Protein AF-A0A1Q2D2Z7-F1 (afdb_monomer)

Solvent-accessible surface area (backbone atoms only — not comparable to full-atom values): 10932 Å² total; per-residue (Å²): 136,80,68,69,58,42,69,56,43,48,63,46,40,18,60,82,41,17,69,61,47,42,64,64,50,28,33,73,69,46,40,52,53,69,67,32,72,69,43,49,51,51,30,52,53,51,31,54,75,69,34,31,42,64,82,54,43,29,39,42,99,85,72,44,77,36,93,66,45,42,69,47,67,36,67,44,59,42,45,22,36,35,28,77,77,47,75,44,68,56,97,89,40,75,50,34,39,29,35,37,37,38,28,26,34,39,43,31,50,26,38,103,86,46,51,89,56,41,47,59,44,73,50,52,38,34,34,36,30,32,65,36,79,89,76,72,42,72,22,32,51,45,59,43,64,64,82,52,78,91,61,62,73,72,91,70,66,66,76,34,54,56,72,45,71,68,48,49,57,72,64,70,40,88,75,59,43,64,49,96,76,43,56,82,72,71,59,84,91,44,92,50,49,117

Organism: NCBI:txid399497

Secondary structure (DSSP, 8-state):
---THHHHSGGGTSHHHHHHHHHHHB-HHHHHHTTSHHHHHHHHHHHHHTTB-TTS-BB-TTSSBPSS-EEEEEE-GGG-EEEEEEEEEETTEEEEEEEEEEEEEEEEEEBTTB-TTEEEEEEEEEEEEEEETTTTEEEEEEEE---SGGG------TT-S---HHHHHHHT-TTEE--TT---SPPTT-TT--

Mean predicted aligned error: 6.83 Å

Nearest PDB structures (foldseek):
  5had-assembly1_A  TM=5.020E-01  e=1.151E-04  Arabidopsis thaliana
  6iqt-assembly2_C  TM=4.913E-01  e=8.838E-02  Helicobacter pylori 26695
  7aed-assembly1_A  TM=4.615E-01  e=4.189E-01  Enterococcus faecalis
  7aed-assembly1_B  TM=4.667E-01  e=6.762E-01  Enterococcus faecalis
  1wql-assembly1_B  TM=4.645E-01  e=1.986E+00  Pseudomonas fluorescens

Radius of gyration: 17.85 Å; Cα contacts (8 Å, |Δi|>4): 347; chains: 1; bounding box: 43×40×47 Å

pLDDT: mean 81.25, std 13.34, range [29.28, 93.88]

Sequence (194 aa):
MHTAAAWYALPSLVEDTATELNSRLYTGDYLKDLQTEEFIKHRAAARKEARLSDAGVVLDAQGLPSAQERFYGGGIPEYGAYKVLDVESKDGALTQVEVLVFMPVYLGSGTDTDMSNVTLAFGGWSYVMVWDETAADWKATSWETPSDPSDELPNADLDFSNQGFDWIREHLGPGWAVPADATEDPIPGAVMTR

Structure (mmCIF, N/CA/C/O backbone):
data_AF-A0A1Q2D2Z7-F1
#
_entry.id   AF-A0A1Q2D2Z7-F1
#
loop_
_atom_site.group_PDB
_atom_site.id
_atom_site.type_symbol
_atom_site.label_atom_id
_atom_site.label_alt_id
_atom_site.label_comp_id
_atom_site.label_asym_id
_atom_site.label_entity_id
_atom_site.label_seq_id
_atom_site.pdbx_PDB_ins_code
_atom_site.Cartn_x
_atom_site.Cartn_y
_atom_site.Cartn_z
_atom_site.occupancy
_atom_site.B_iso_or_equiv
_atom_site.auth_seq_id
_atom_site.auth_comp_id
_atom_site.auth_asym_id
_atom_site.auth_atom_id
_atom_site.pdbx_PDB_model_num
ATOM 1 N N . MET A 1 1 ? 12.231 4.074 13.982 1.00 29.28 1 MET A N 1
ATOM 2 C CA . MET A 1 1 ? 12.090 4.768 12.684 1.00 29.28 1 MET A CA 1
ATOM 3 C C . MET A 1 1 ? 11.274 3.845 11.786 1.00 29.28 1 MET A C 1
ATOM 5 O O . MET A 1 1 ? 11.788 2.812 11.383 1.00 29.28 1 MET A O 1
ATOM 9 N N . HIS A 1 2 ? 9.982 4.140 11.607 1.00 31.14 2 HIS A N 1
ATOM 10 C CA . HIS A 1 2 ? 8.974 3.260 10.985 1.00 31.14 2 HIS A CA 1
ATOM 11 C C . HIS A 1 2 ? 8.788 3.606 9.492 1.00 31.14 2 HIS A C 1
ATOM 13 O O . HIS A 1 2 ? 7.746 4.109 9.070 1.00 31.14 2 HIS A O 1
ATOM 19 N N . THR A 1 3 ? 9.846 3.445 8.690 1.00 32.62 3 THR A N 1
ATOM 20 C CA . THR A 1 3 ? 9.970 4.066 7.351 1.00 32.62 3 THR A CA 1
ATOM 21 C C . THR A 1 3 ? 9.722 3.137 6.161 1.00 32.62 3 THR A C 1
ATOM 23 O O . THR A 1 3 ? 9.690 3.604 5.027 1.00 32.62 3 THR A O 1
ATOM 26 N N . ALA A 1 4 ? 9.477 1.847 6.392 1.00 32.41 4 ALA A N 1
ATOM 27 C CA . ALA A 1 4 ? 9.288 0.867 5.324 1.00 32.41 4 ALA A CA 1
ATOM 28 C C . ALA A 1 4 ? 7.919 0.898 4.582 1.00 32.41 4 ALA A C 1
ATOM 30 O O . ALA A 1 4 ? 7.821 0.263 3.543 1.00 32.41 4 ALA A O 1
ATOM 31 N N . ALA A 1 5 ? 6.880 1.648 4.991 1.00 32.72 5 ALA A N 1
ATOM 32 C CA . ALA A 1 5 ? 5.578 1.628 4.287 1.00 32.72 5 ALA A CA 1
ATOM 33 C C . ALA A 1 5 ? 5.623 2.414 3.005 1.00 32.72 5 ALA A C 1
ATOM 35 O O . ALA A 1 5 ? 4.973 2.031 2.038 1.00 32.72 5 ALA A O 1
ATOM 36 N N . ALA A 1 6 ? 6.369 3.520 2.988 1.00 37.84 6 ALA A N 1
ATOM 37 C CA . ALA A 1 6 ? 6.452 4.298 1.770 1.00 37.84 6 ALA A CA 1
ATOM 38 C C . ALA A 1 6 ? 7.115 3.493 0.656 1.00 37.84 6 ALA A C 1
ATOM 40 O O . ALA A 1 6 ? 6.749 3.664 -0.500 1.00 37.84 6 ALA A O 1
ATOM 41 N N . TRP A 1 7 ? 8.007 2.558 1.012 1.00 41.25 7 TRP A N 1
ATOM 42 C CA . TRP A 1 7 ? 8.577 1.604 0.068 1.00 41.25 7 TRP A CA 1
ATOM 43 C C . TRP A 1 7 ? 7.501 0.792 -0.666 1.00 41.25 7 TRP A C 1
ATOM 45 O O . TRP A 1 7 ? 7.584 0.632 -1.880 1.00 41.25 7 TRP A O 1
ATOM 55 N N . TYR A 1 8 ? 6.475 0.320 0.050 1.00 51.25 8 TYR A N 1
ATOM 56 C CA . TYR A 1 8 ? 5.403 -0.509 -0.514 1.00 51.25 8 TYR A CA 1
ATOM 57 C C . TYR A 1 8 ? 4.248 0.304 -1.112 1.00 51.25 8 TYR A C 1
ATOM 59 O O . TYR A 1 8 ? 3.580 -0.158 -2.035 1.00 51.25 8 TYR A O 1
ATOM 67 N N . ALA A 1 9 ? 4.044 1.543 -0.663 1.00 59.91 9 ALA A N 1
ATOM 68 C CA . ALA A 1 9 ? 3.143 2.502 -1.290 1.00 59.91 9 ALA A CA 1
ATOM 69 C C . ALA A 1 9 ? 3.920 3.364 -2.293 1.00 59.91 9 ALA A C 1
ATOM 71 O O . ALA A 1 9 ? 4.114 4.552 -2.059 1.00 59.91 9 ALA A O 1
ATOM 72 N N . LEU A 1 10 ? 4.393 2.794 -3.402 1.00 61.50 10 LEU A N 1
ATOM 73 C CA . LEU A 1 10 ? 5.343 3.466 -4.303 1.00 61.50 10 LEU A CA 1
ATOM 74 C C . LEU A 1 10 ? 5.015 4.886 -4.777 1.00 61.50 10 LEU A C 1
ATOM 76 O O . LEU A 1 10 ? 5.941 5.685 -4.922 1.00 61.50 10 LEU A O 1
ATOM 80 N N . PRO A 1 11 ? 3.745 5.264 -4.981 1.00 62.72 11 PRO A N 1
ATOM 81 C CA . PRO A 1 11 ? 3.408 6.655 -5.268 1.00 62.72 11 PRO A CA 1
ATOM 82 C C . PRO A 1 11 ? 3.767 7.628 -4.119 1.00 62.72 11 PRO A C 1
ATOM 84 O O . PRO A 1 11 ? 3.868 8.830 -4.331 1.00 62.72 11 PRO A O 1
ATOM 87 N N . SER A 1 12 ? 4.036 7.141 -2.908 1.00 69.06 12 SER A N 1
ATOM 88 C CA . SER A 1 12 ? 4.633 7.920 -1.813 1.00 69.06 12 SER A CA 1
ATOM 89 C C . SER A 1 12 ? 6.166 8.022 -1.899 1.00 69.06 12 SER A C 1
ATOM 91 O O . SER A 1 12 ? 6.754 8.919 -1.291 1.00 69.06 12 SER A O 1
ATOM 93 N N . LEU A 1 13 ? 6.837 7.167 -2.687 1.00 72.50 13 LEU A N 1
ATOM 94 C CA . LEU A 1 13 ? 8.265 7.304 -3.005 1.00 72.50 13 LEU A CA 1
ATOM 95 C C . LEU A 1 13 ? 8.525 8.392 -4.038 1.00 72.50 13 LEU A C 1
ATOM 97 O O . LEU A 1 13 ? 9.565 9.032 -3.965 1.00 72.50 13 LEU A O 1
ATOM 101 N N . VAL A 1 14 ? 7.621 8.597 -4.991 1.00 77.88 14 VAL A N 1
ATOM 102 C CA . VAL A 1 14 ? 7.752 9.579 -6.081 1.00 77.88 14 VAL A CA 1
ATOM 103 C C . VAL A 1 14 ? 7.525 10.988 -5.536 1.00 77.88 14 VAL A C 1
ATOM 105 O O . VAL A 1 14 ? 6.509 11.232 -4.898 1.00 77.88 14 VAL A O 1
ATOM 108 N N . GLU A 1 15 ? 8.461 11.921 -5.742 1.00 77.44 15 GLU A N 1
ATOM 109 C CA . GLU A 1 15 ? 8.374 13.254 -5.111 1.00 77.44 15 GLU A CA 1
ATOM 110 C C . GLU A 1 15 ? 7.134 14.024 -5.555 1.00 77.44 15 GLU A C 1
ATOM 112 O O . GLU A 1 15 ? 6.448 14.622 -4.721 1.00 77.44 15 GLU A O 1
ATOM 117 N N . ASP A 1 16 ? 6.818 13.928 -6.846 1.00 75.38 16 ASP A N 1
ATOM 118 C CA . ASP A 1 16 ? 5.695 14.631 -7.462 1.00 75.38 16 ASP A CA 1
ATOM 119 C C . ASP A 1 16 ? 4.345 14.230 -6.851 1.00 75.38 16 ASP A C 1
ATOM 121 O O . ASP A 1 16 ? 3.429 15.046 -6.783 1.00 75.38 16 ASP A O 1
ATOM 125 N N . THR A 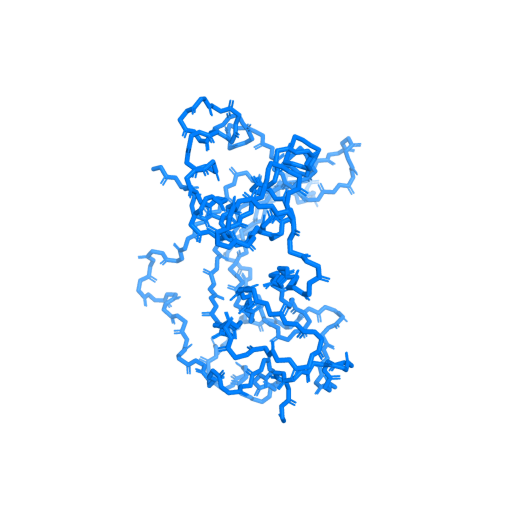1 17 ? 4.220 12.992 -6.364 1.00 78.62 17 THR A N 1
ATOM 126 C CA . THR A 1 17 ? 2.971 12.463 -5.797 1.00 78.62 17 THR A CA 1
ATOM 127 C C . THR A 1 17 ? 3.012 12.316 -4.282 1.00 78.62 17 THR A C 1
ATOM 129 O O . THR A 1 17 ? 1.960 12.319 -3.647 1.00 78.62 17 THR A O 1
ATOM 132 N N . ALA A 1 18 ? 4.190 12.237 -3.664 1.00 82.44 18 ALA A N 1
ATOM 133 C CA . ALA A 1 18 ? 4.325 11.971 -2.236 1.00 82.44 18 ALA A CA 1
ATOM 134 C C . ALA A 1 18 ? 3.730 13.066 -1.360 1.00 82.44 18 ALA A C 1
ATOM 136 O O . ALA A 1 18 ? 3.089 12.767 -0.356 1.00 82.44 18 ALA A O 1
ATOM 137 N N . THR A 1 19 ? 3.922 14.332 -1.737 1.00 79.62 19 THR A N 1
ATOM 138 C CA . THR A 1 19 ? 3.398 15.463 -0.956 1.00 79.62 19 THR A CA 1
ATOM 139 C C . THR A 1 19 ? 1.877 15.395 -0.863 1.00 79.62 19 THR A C 1
ATOM 141 O O . THR A 1 19 ? 1.305 15.535 0.218 1.00 79.62 19 THR A O 1
ATOM 144 N N . GLU A 1 20 ? 1.223 15.127 -1.992 1.00 82.81 20 GLU A N 1
ATOM 145 C CA . GLU A 1 20 ? -0.226 14.992 -2.059 1.00 82.81 20 GLU A CA 1
ATOM 146 C C . GLU A 1 20 ? -0.693 13.705 -1.374 1.00 82.81 20 GLU A C 1
ATOM 148 O O . GLU A 1 20 ? -1.536 13.749 -0.477 1.00 82.81 20 GLU A O 1
ATOM 153 N N . LEU A 1 21 ? -0.124 12.562 -1.749 1.00 83.94 21 LEU A N 1
ATOM 154 C CA . LEU A 1 21 ? -0.579 11.262 -1.281 1.00 83.94 21 LEU A CA 1
ATOM 155 C C . LEU A 1 21 ? -0.374 11.074 0.222 1.00 83.94 21 LEU A C 1
ATOM 157 O O . LEU A 1 21 ? -1.282 10.596 0.896 1.00 83.94 21 LEU A O 1
ATOM 161 N N . ASN A 1 22 ? 0.767 11.497 0.773 1.00 86.25 22 ASN A N 1
ATOM 162 C CA . ASN A 1 22 ? 1.022 11.338 2.203 1.00 86.25 22 ASN A CA 1
ATOM 163 C C . ASN A 1 22 ? -0.018 12.088 3.038 1.00 86.25 22 ASN A C 1
ATOM 165 O O . ASN A 1 22 ? -0.483 11.562 4.039 1.00 86.25 22 ASN A O 1
ATOM 169 N N . SER A 1 23 ? -0.439 13.279 2.601 1.00 85.69 23 SER A N 1
ATOM 170 C CA . SER A 1 23 ? -1.466 14.069 3.299 1.00 85.69 23 SER A CA 1
ATOM 171 C C . SER A 1 23 ? -2.875 13.460 3.238 1.00 85.69 23 SER A C 1
ATOM 173 O O . SER A 1 23 ? -3.723 13.752 4.088 1.00 85.69 23 SER A O 1
ATOM 175 N N . ARG A 1 24 ? -3.125 12.622 2.223 1.00 86.00 24 ARG A N 1
ATOM 176 C CA . ARG A 1 24 ? -4.371 11.869 2.062 1.00 86.00 24 ARG A CA 1
ATOM 177 C C . ARG A 1 24 ? -4.375 10.624 2.944 1.00 86.00 24 ARG A C 1
ATOM 179 O O . ARG A 1 24 ? -5.380 10.364 3.585 1.00 86.00 24 ARG A O 1
ATOM 186 N N . LEU A 1 25 ? -3.253 9.905 3.000 1.00 84.94 25 LEU A N 1
ATOM 187 C CA . LEU A 1 25 ? -3.145 8.621 3.699 1.00 84.94 25 LEU A CA 1
ATOM 188 C C . LEU A 1 25 ? -2.831 8.755 5.195 1.00 84.94 25 LEU A C 1
ATOM 190 O O . LEU A 1 25 ? -3.263 7.921 5.989 1.00 84.94 25 LEU A O 1
ATOM 194 N N . TYR A 1 26 ? -2.072 9.780 5.585 1.00 88.19 26 TYR A N 1
ATOM 195 C CA . TYR A 1 26 ? -1.493 9.893 6.921 1.00 88.19 26 TYR A CA 1
ATOM 196 C C . TYR A 1 26 ? -1.850 11.208 7.610 1.00 88.19 26 TYR A C 1
ATOM 198 O O . TYR A 1 26 ? -2.134 12.224 6.972 1.00 88.19 26 TYR A O 1
ATOM 206 N N . THR A 1 27 ? -1.796 11.202 8.940 1.00 90.00 27 THR A N 1
ATOM 207 C CA . THR A 1 27 ? -2.016 12.390 9.773 1.00 90.00 27 THR A CA 1
ATOM 208 C C . THR A 1 27 ? -1.106 12.396 11.006 1.00 90.00 27 THR A C 1
ATOM 210 O O . THR A 1 27 ? -0.294 11.492 11.210 1.00 90.00 27 THR A O 1
ATOM 213 N N . GLY A 1 28 ? -1.211 13.442 11.824 1.00 87.94 28 GLY A N 1
ATOM 214 C CA . GLY A 1 28 ? -0.498 13.550 13.095 1.00 87.94 28 GLY A CA 1
ATOM 215 C C . GLY A 1 28 ? 1.022 13.645 12.944 1.00 87.94 28 GLY A C 1
ATOM 216 O O . GLY A 1 28 ? 1.535 14.234 11.991 1.00 87.94 28 GLY A O 1
ATOM 217 N N . ASP A 1 29 ? 1.745 13.100 13.922 1.00 86.69 29 ASP A N 1
ATOM 218 C CA . ASP A 1 29 ? 3.211 13.122 13.934 1.00 86.69 29 ASP A CA 1
ATOM 219 C C . ASP A 1 29 ? 3.813 12.239 12.839 1.00 86.69 29 ASP A C 1
ATOM 221 O O . ASP A 1 29 ? 4.827 12.607 12.254 1.00 86.69 29 ASP A O 1
ATOM 225 N N . TYR A 1 30 ? 3.126 11.162 12.453 1.00 85.06 30 TYR A N 1
ATOM 226 C CA . TYR A 1 30 ? 3.583 10.302 11.368 1.00 85.06 30 TYR A CA 1
ATOM 227 C C . TYR A 1 30 ? 3.668 11.047 10.034 1.00 85.06 30 TYR A C 1
ATOM 229 O O . TYR A 1 30 ? 4.689 10.981 9.355 1.00 85.06 30 TYR A O 1
ATOM 237 N N . LEU A 1 31 ? 2.663 11.861 9.686 1.00 87.56 31 LEU A N 1
ATOM 238 C CA . LEU A 1 31 ? 2.740 12.711 8.492 1.00 87.56 31 LEU A CA 1
ATOM 239 C C . LEU A 1 31 ? 3.934 13.684 8.538 1.00 87.56 31 LEU A C 1
ATOM 241 O O . LEU A 1 31 ? 4.551 13.940 7.504 1.00 87.56 31 LEU A O 1
ATOM 245 N N . LYS A 1 32 ? 4.279 14.214 9.719 1.00 88.25 32 LYS A N 1
ATOM 246 C CA . LYS A 1 32 ? 5.437 15.112 9.878 1.00 88.25 32 LYS A CA 1
ATOM 247 C C . LYS A 1 32 ? 6.746 14.360 9.660 1.00 88.25 32 LYS A C 1
ATOM 249 O O . LYS A 1 32 ? 7.631 14.879 8.981 1.00 88.25 32 LYS A O 1
ATOM 254 N N . ASP A 1 33 ? 6.853 13.137 10.171 1.00 86.19 33 ASP A N 1
ATOM 255 C CA . ASP A 1 33 ? 8.031 12.285 9.987 1.00 86.19 33 ASP A CA 1
ATOM 256 C C . ASP A 1 33 ? 8.291 12.000 8.500 1.00 86.19 33 ASP A C 1
ATOM 258 O O . ASP A 1 33 ? 9.439 12.064 8.044 1.00 86.19 33 ASP A O 1
ATOM 262 N N . LEU A 1 34 ? 7.226 11.804 7.712 1.00 83.38 34 LEU A N 1
ATOM 263 C CA . LEU A 1 34 ? 7.298 11.612 6.256 1.00 83.38 34 LEU A CA 1
ATOM 264 C C . LEU A 1 34 ? 7.783 12.854 5.483 1.00 83.38 34 LEU A C 1
ATOM 266 O O . LEU A 1 34 ? 8.076 12.767 4.289 1.00 83.38 34 LEU A O 1
ATOM 270 N N . GLN A 1 35 ? 7.860 14.017 6.127 1.00 84.94 35 GLN A N 1
ATOM 271 C CA . GLN A 1 35 ? 8.302 15.279 5.523 1.00 84.94 35 GLN A CA 1
ATOM 272 C C . GLN A 1 35 ? 9.718 15.677 5.963 1.00 84.94 35 GLN A C 1
ATOM 274 O O . GLN A 1 35 ? 10.238 16.708 5.535 1.00 84.94 35 GLN A O 1
ATOM 279 N N . THR A 1 36 ? 10.362 14.868 6.807 1.00 88.06 36 THR A N 1
ATOM 280 C CA . THR A 1 36 ? 11.726 15.126 7.279 1.00 88.06 36 THR A CA 1
ATOM 281 C C . THR A 1 36 ? 12.760 14.948 6.164 1.00 88.06 36 THR A C 1
ATOM 283 O O . THR A 1 36 ? 12.609 14.116 5.268 1.00 88.06 36 THR A O 1
ATOM 286 N N . GLU A 1 37 ? 13.872 15.690 6.241 1.00 89.00 37 GLU A N 1
ATOM 287 C CA . GLU A 1 37 ? 14.987 15.533 5.293 1.00 89.00 37 GLU A CA 1
ATOM 288 C C . GLU A 1 37 ? 15.546 14.107 5.266 1.00 89.00 37 GLU A C 1
ATOM 290 O O . GLU A 1 37 ? 15.983 13.624 4.221 1.00 89.00 37 GLU A O 1
ATOM 295 N N . GLU A 1 38 ? 15.566 13.438 6.419 1.00 86.81 38 GLU A N 1
ATOM 296 C CA . GLU A 1 38 ? 16.019 12.055 6.532 1.00 86.81 38 GLU A CA 1
ATOM 297 C C . GLU A 1 38 ? 15.129 11.121 5.715 1.00 86.81 38 GLU A C 1
ATOM 299 O O . GLU A 1 38 ? 15.629 10.325 4.915 1.00 86.81 38 GLU A O 1
ATOM 304 N N . PHE A 1 39 ? 13.813 11.274 5.839 1.00 82.62 39 PHE A N 1
ATOM 305 C CA . PHE A 1 39 ? 12.883 10.464 5.077 1.00 82.62 39 PHE A CA 1
ATOM 306 C C . PHE A 1 39 ? 12.918 10.771 3.578 1.00 82.62 39 PHE A C 1
ATOM 308 O O . PHE A 1 39 ? 12.883 9.855 2.759 1.00 82.62 39 PHE A O 1
ATOM 315 N N . ILE A 1 40 ? 13.070 12.040 3.195 1.00 85.06 40 ILE A N 1
ATOM 316 C CA . ILE A 1 40 ? 13.261 12.432 1.790 1.00 85.06 40 ILE A CA 1
ATOM 317 C C . ILE A 1 40 ? 14.511 11.750 1.206 1.00 85.06 40 ILE A C 1
ATOM 319 O O . ILE A 1 40 ? 14.457 11.194 0.108 1.00 85.06 40 ILE A O 1
ATOM 323 N N . LYS A 1 41 ? 15.626 11.705 1.952 1.00 87.56 41 LYS A N 1
ATOM 324 C CA . LYS A 1 41 ? 16.846 10.988 1.531 1.00 87.56 41 LYS A CA 1
ATOM 325 C C . LYS A 1 41 ? 16.615 9.484 1.404 1.00 87.56 41 LYS A C 1
ATOM 327 O O . LYS A 1 41 ? 17.095 8.883 0.443 1.00 87.56 41 LYS A O 1
ATOM 332 N N . HIS A 1 42 ? 15.879 8.885 2.339 1.00 84.31 42 HIS A N 1
ATOM 333 C CA . HIS A 1 42 ? 15.511 7.472 2.271 1.00 84.31 42 HIS A CA 1
ATOM 334 C C . HIS A 1 42 ? 14.692 7.166 1.007 1.00 84.31 42 HIS A C 1
ATOM 336 O O . HIS A 1 42 ? 15.052 6.264 0.251 1.00 84.31 42 HIS A O 1
ATOM 342 N N . ARG A 1 43 ? 13.661 7.969 0.709 1.00 84.50 43 ARG A N 1
ATOM 343 C CA . ARG A 1 43 ? 12.849 7.817 -0.509 1.00 84.50 43 ARG A CA 1
ATOM 344 C C . ARG A 1 43 ? 13.668 8.003 -1.787 1.00 84.50 43 ARG A C 1
ATOM 346 O O . ARG A 1 43 ? 13.502 7.231 -2.726 1.00 84.50 43 ARG A O 1
ATOM 353 N N . ALA A 1 44 ? 14.593 8.961 -1.823 1.00 85.19 44 ALA A N 1
ATOM 354 C CA . ALA A 1 44 ? 15.484 9.147 -2.969 1.00 85.19 44 ALA A CA 1
ATOM 355 C C . ALA A 1 44 ? 16.410 7.937 -3.202 1.00 85.19 44 ALA A C 1
ATOM 357 O O . ALA A 1 44 ? 16.618 7.526 -4.346 1.00 85.19 44 ALA A O 1
ATOM 358 N N . ALA A 1 45 ? 16.941 7.337 -2.132 1.00 86.44 45 ALA A N 1
ATOM 359 C CA . ALA A 1 45 ? 17.729 6.109 -2.228 1.00 86.44 45 ALA A CA 1
ATOM 360 C C . ALA A 1 45 ? 16.884 4.936 -2.752 1.00 86.44 45 ALA A C 1
ATOM 362 O O . ALA A 1 45 ? 17.325 4.227 -3.655 1.00 86.44 45 ALA A O 1
ATOM 363 N N . ALA A 1 46 ? 15.651 4.806 -2.258 1.00 82.81 46 ALA A N 1
ATOM 364 C CA . ALA A 1 46 ? 14.694 3.800 -2.700 1.00 82.81 46 ALA A CA 1
ATOM 365 C C . ALA A 1 46 ? 14.333 3.917 -4.184 1.00 82.81 46 ALA A C 1
ATOM 367 O O . ALA A 1 46 ? 14.426 2.944 -4.932 1.00 82.81 46 ALA A O 1
ATOM 368 N N . ARG A 1 47 ? 14.001 5.131 -4.646 1.00 86.50 47 ARG A N 1
ATOM 369 C CA . ARG A 1 47 ? 13.760 5.401 -6.071 1.00 86.50 47 ARG A CA 1
ATOM 370 C C . ARG A 1 47 ? 14.961 5.009 -6.919 1.00 86.50 47 ARG A C 1
ATOM 372 O O . ARG A 1 47 ? 14.794 4.372 -7.952 1.00 86.50 47 ARG A O 1
ATOM 379 N N . LYS A 1 48 ? 16.172 5.350 -6.475 1.00 87.00 48 LYS A N 1
ATOM 380 C CA . LYS A 1 48 ? 17.399 5.011 -7.199 1.00 87.00 48 LYS A CA 1
ATOM 381 C C . LYS A 1 48 ? 17.602 3.499 -7.316 1.00 87.00 48 LYS A C 1
ATOM 383 O O . LYS A 1 48 ? 17.975 3.034 -8.389 1.00 87.00 48 LYS A O 1
ATOM 388 N N . GLU A 1 49 ? 17.357 2.746 -6.247 1.00 83.88 49 GLU A N 1
ATOM 389 C CA . GLU A 1 49 ? 17.414 1.278 -6.262 1.00 83.88 49 GLU A CA 1
ATOM 390 C C . GLU A 1 49 ? 16.376 0.681 -7.224 1.00 83.88 49 GLU A C 1
ATOM 392 O O . GLU A 1 49 ? 16.702 -0.198 -8.019 1.00 83.88 49 GLU A O 1
ATOM 397 N N . ALA A 1 50 ? 15.171 1.251 -7.254 1.00 80.69 50 ALA A N 1
ATOM 398 C CA . ALA A 1 50 ? 14.109 0.894 -8.193 1.00 80.69 50 ALA A CA 1
ATOM 399 C C . ALA A 1 50 ? 14.313 1.436 -9.627 1.00 80.69 50 ALA A C 1
ATOM 401 O O . ALA A 1 50 ? 13.446 1.246 -10.480 1.00 80.69 50 ALA A O 1
ATOM 402 N N . ARG A 1 51 ? 15.439 2.111 -9.911 1.00 88.75 51 ARG A N 1
ATOM 403 C CA . ARG A 1 51 ? 15.732 2.801 -11.184 1.00 88.75 51 ARG A CA 1
ATOM 404 C C . ARG A 1 51 ? 14.657 3.813 -11.590 1.00 88.75 51 ARG A C 1
ATOM 406 O O . ARG A 1 51 ? 14.346 3.937 -12.766 1.00 88.75 51 ARG A O 1
ATOM 413 N N . LEU A 1 52 ? 14.085 4.546 -10.646 1.00 87.69 52 LEU A N 1
ATOM 414 C CA . LEU A 1 52 ? 13.051 5.544 -10.907 1.00 87.69 52 LEU A CA 1
ATOM 415 C C . LEU A 1 52 ? 13.624 6.962 -10.929 1.00 87.69 52 LEU A C 1
ATOM 417 O O . LEU A 1 52 ? 14.477 7.320 -10.115 1.00 87.69 52 LEU A O 1
ATOM 421 N N . SER A 1 53 ? 13.108 7.787 -11.838 1.00 87.12 53 SER A N 1
ATOM 422 C CA . SER A 1 53 ? 13.248 9.243 -11.769 1.00 87.12 53 SER A CA 1
ATOM 423 C C . SER A 1 53 ? 12.425 9.827 -10.613 1.00 87.12 53 SER A C 1
ATOM 425 O O . SER A 1 53 ? 11.591 9.144 -10.015 1.00 87.12 53 SER A O 1
ATOM 427 N N . ASP A 1 54 ? 12.598 11.120 -10.326 1.00 83.62 54 ASP A N 1
ATOM 428 C CA . ASP A 1 54 ? 11.780 11.819 -9.322 1.00 83.62 54 ASP A CA 1
ATOM 429 C C . ASP A 1 54 ? 10.287 11.873 -9.680 1.00 83.62 54 ASP A C 1
ATOM 431 O O . ASP A 1 54 ? 9.459 11.953 -8.776 1.00 83.62 54 ASP A O 1
ATOM 435 N N . ALA A 1 55 ? 9.964 11.728 -10.971 1.00 82.12 55 ALA A N 1
ATOM 436 C CA . ALA A 1 55 ? 8.605 11.612 -11.500 1.00 82.12 55 ALA A CA 1
ATOM 437 C C . ALA A 1 55 ? 8.093 10.155 -11.555 1.00 82.12 55 ALA A C 1
ATOM 439 O O . ALA A 1 55 ? 7.018 9.896 -12.091 1.00 82.12 55 ALA A O 1
ATOM 440 N N . GLY A 1 56 ? 8.863 9.179 -11.054 1.00 82.00 56 GLY A N 1
ATOM 441 C CA . GLY A 1 56 ? 8.460 7.769 -11.023 1.00 82.00 56 GLY A CA 1
ATOM 442 C C . GLY A 1 56 ? 8.600 7.028 -12.354 1.00 82.00 56 GLY A C 1
ATOM 443 O O . GLY A 1 56 ? 7.983 5.983 -12.544 1.00 82.00 56 GLY A O 1
ATOM 444 N N . VAL A 1 57 ? 9.404 7.546 -13.287 1.00 88.38 57 VAL A N 1
ATOM 445 C CA . VAL A 1 57 ? 9.648 6.897 -14.585 1.00 88.38 57 VAL A CA 1
ATOM 446 C C . VAL A 1 57 ? 10.846 5.961 -14.478 1.00 88.38 57 VAL A C 1
ATOM 448 O O . VAL A 1 57 ? 11.900 6.383 -14.006 1.00 88.38 57 VAL A O 1
ATOM 451 N N . VAL A 1 58 ? 10.707 4.719 -14.952 1.00 89.75 58 VAL A N 1
ATOM 452 C CA . VAL A 1 58 ? 11.824 3.760 -15.012 1.00 89.75 58 VAL A CA 1
ATOM 453 C C . VAL A 1 58 ? 12.924 4.294 -15.921 1.00 89.75 58 VAL A C 1
ATOM 455 O O . VAL A 1 58 ? 12.654 4.768 -17.023 1.00 89.75 58 VAL A O 1
ATOM 458 N N . LEU A 1 59 ? 14.163 4.196 -15.459 1.00 91.44 59 LEU A N 1
ATOM 459 C CA . LEU A 1 59 ? 15.366 4.626 -16.145 1.00 91.44 59 LEU A CA 1
ATOM 460 C C . LEU A 1 59 ? 16.130 3.419 -16.698 1.00 91.44 59 LEU A C 1
ATOM 462 O O . LEU A 1 59 ? 16.258 2.370 -16.052 1.00 91.44 59 LEU A O 1
ATOM 466 N N . ASP A 1 60 ? 16.654 3.582 -17.907 1.00 91.62 60 ASP A N 1
ATOM 467 C CA . ASP A 1 60 ? 17.553 2.625 -18.540 1.00 91.62 60 ASP A CA 1
ATOM 468 C C . ASP A 1 60 ? 18.975 2.691 -17.947 1.00 91.62 60 ASP A C 1
ATOM 470 O O . ASP A 1 60 ? 19.283 3.471 -17.040 1.00 91.62 60 ASP A O 1
ATOM 474 N N . ALA A 1 61 ? 19.879 1.858 -18.468 1.00 89.81 61 ALA A N 1
ATOM 475 C CA . ALA A 1 61 ? 21.269 1.801 -18.014 1.00 89.81 61 ALA A CA 1
ATOM 476 C C . ALA A 1 61 ? 22.064 3.098 -18.278 1.00 89.81 61 ALA A C 1
ATOM 478 O O . ALA A 1 61 ? 23.150 3.275 -17.723 1.00 89.81 61 ALA A O 1
ATOM 479 N N . GLN A 1 62 ? 21.555 3.992 -19.126 1.00 91.75 62 GLN A N 1
ATOM 480 C CA . GLN A 1 62 ? 22.138 5.297 -19.432 1.00 91.75 62 GLN A CA 1
ATOM 481 C C . GLN A 1 62 ? 21.521 6.415 -18.576 1.00 91.75 62 GLN A C 1
ATOM 483 O O . GLN A 1 62 ? 21.965 7.561 -18.665 1.00 91.75 62 GLN A O 1
ATOM 488 N N . GLY A 1 63 ? 20.538 6.098 -17.727 1.00 90.50 63 GLY A N 1
ATOM 489 C CA . GLY A 1 63 ? 19.826 7.064 -16.896 1.00 90.50 63 GLY A CA 1
ATOM 490 C C . GLY A 1 63 ? 18.766 7.862 -17.655 1.00 90.50 63 GLY A C 1
ATOM 491 O O . GLY A 1 63 ? 18.346 8.914 -17.173 1.00 90.50 63 GLY A O 1
ATOM 492 N N . LEU A 1 64 ? 18.345 7.401 -18.835 1.00 93.88 64 LEU A N 1
ATOM 493 C CA . LEU A 1 64 ? 17.270 8.010 -19.616 1.00 93.88 64 LEU A CA 1
ATOM 494 C C . LEU A 1 64 ? 15.940 7.287 -19.358 1.00 93.88 64 LEU A C 1
ATOM 496 O O . LEU A 1 64 ? 15.947 6.112 -18.995 1.00 93.88 64 LEU A O 1
ATOM 500 N N . PRO A 1 65 ? 14.785 7.952 -19.552 1.00 92.88 65 PRO A N 1
ATOM 501 C CA . PRO A 1 65 ? 13.483 7.298 -19.468 1.00 92.88 65 PRO A CA 1
ATOM 502 C C . PRO A 1 65 ? 13.395 6.057 -20.362 1.00 92.88 65 PRO A C 1
ATOM 504 O O . PRO A 1 65 ? 13.590 6.139 -21.576 1.00 92.88 65 PRO A O 1
ATOM 507 N N . SER A 1 66 ? 13.053 4.914 -19.771 1.00 90.75 66 SER A N 1
ATOM 508 C CA . SER A 1 66 ? 12.886 3.660 -20.495 1.00 90.75 66 SER A CA 1
ATOM 509 C C . SER A 1 66 ? 11.678 3.740 -21.428 1.00 90.75 66 SER A C 1
ATOM 511 O O . SER A 1 66 ? 10.540 3.984 -21.016 1.00 90.75 66 SER A O 1
ATOM 513 N N . ALA A 1 67 ? 11.908 3.496 -22.718 1.00 89.25 67 ALA A N 1
ATOM 514 C CA . ALA A 1 67 ? 10.831 3.451 -23.704 1.00 89.25 67 ALA A CA 1
ATOM 515 C C . ALA A 1 67 ? 9.912 2.229 -23.511 1.00 89.25 67 ALA A C 1
ATOM 517 O O . ALA A 1 67 ? 8.743 2.283 -23.894 1.00 89.25 67 ALA A O 1
ATOM 518 N N . GLN A 1 68 ? 10.435 1.155 -22.908 1.00 88.38 68 GLN A N 1
ATOM 519 C CA . GLN A 1 68 ? 9.792 -0.160 -22.840 1.00 88.38 68 GLN A CA 1
ATOM 520 C C . GLN A 1 68 ? 9.372 -0.543 -21.424 1.00 88.38 68 GLN A C 1
ATOM 522 O O . GLN A 1 68 ? 8.269 -1.046 -21.239 1.00 88.38 68 GLN A O 1
ATOM 527 N N . GLU A 1 69 ? 10.233 -0.311 -20.433 1.00 89.12 69 GLU A N 1
ATOM 528 C CA . GLU A 1 69 ? 9.943 -0.740 -19.071 1.00 89.12 69 GLU A CA 1
ATOM 529 C C . GLU A 1 69 ? 9.003 0.239 -18.368 1.00 89.12 69 GLU A C 1
ATOM 531 O O . GLU A 1 69 ? 9.086 1.464 -18.516 1.00 89.12 69 GLU A O 1
ATOM 536 N N . ARG A 1 70 ? 8.117 -0.320 -17.559 1.00 85.25 70 ARG A N 1
ATOM 537 C CA . ARG A 1 70 ? 7.277 0.376 -16.599 1.00 85.25 70 ARG A CA 1
ATOM 538 C C . ARG A 1 70 ? 7.537 -0.199 -15.229 1.00 85.25 70 ARG A C 1
ATOM 540 O O . ARG A 1 70 ? 8.011 -1.323 -15.073 1.00 85.25 70 ARG A O 1
ATOM 547 N N . PHE A 1 71 ? 7.240 0.619 -14.240 1.00 84.62 71 PHE A N 1
ATOM 548 C CA . PHE A 1 71 ? 7.267 0.181 -12.871 1.00 84.62 71 PHE A CA 1
ATOM 549 C C . PHE A 1 71 ? 5.889 -0.360 -12.503 1.00 84.62 71 PHE A C 1
ATOM 551 O O . PHE A 1 71 ? 4.880 0.304 -12.745 1.00 84.62 71 PHE A O 1
ATOM 558 N N . TYR A 1 72 ? 5.860 -1.538 -11.896 1.00 79.62 72 TYR A N 1
ATOM 559 C CA . TYR A 1 72 ? 4.663 -2.170 -11.3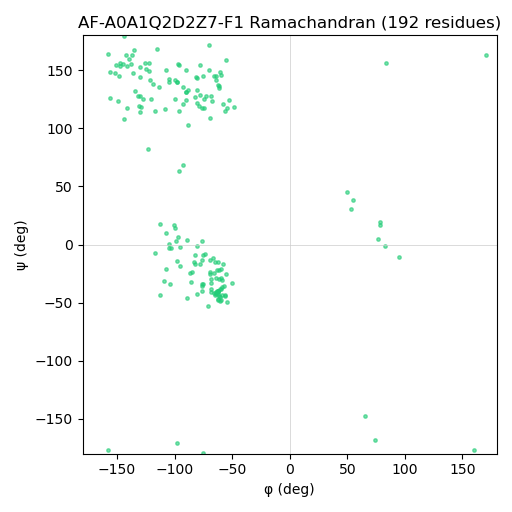72 1.00 79.62 72 TYR A CA 1
ATOM 560 C C . TYR A 1 72 ? 4.838 -2.307 -9.869 1.00 79.62 72 TYR A C 1
ATOM 562 O O . TYR A 1 72 ? 5.707 -3.040 -9.398 1.00 79.62 72 TYR A O 1
ATOM 570 N N . GLY A 1 73 ? 4.008 -1.605 -9.106 1.00 78.88 73 GLY A N 1
ATOM 571 C CA . GLY A 1 73 ? 3.919 -1.864 -7.683 1.00 78.88 73 GLY A CA 1
ATOM 572 C C . GLY A 1 73 ? 2.602 -1.430 -7.080 1.00 78.88 73 GLY A C 1
ATOM 573 O O . GLY A 1 73 ? 1.981 -0.472 -7.542 1.00 78.88 73 GLY A O 1
ATOM 574 N N . GLY A 1 74 ? 2.191 -2.165 -6.058 1.00 78.19 74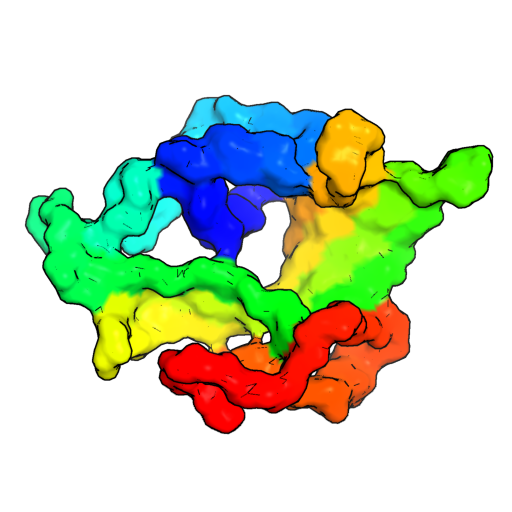 GLY A N 1
ATOM 575 C CA . GLY A 1 74 ? 0.939 -1.954 -5.352 1.00 78.19 74 GLY A CA 1
ATOM 576 C C . GLY A 1 74 ? 0.641 -3.097 -4.391 1.00 78.19 74 GLY A C 1
ATOM 577 O O . GLY A 1 74 ? 1.229 -4.174 -4.486 1.00 78.19 74 GLY A O 1
ATOM 578 N N . GLY A 1 75 ? -0.279 -2.843 -3.465 1.00 81.56 75 GLY A N 1
ATOM 579 C CA . GLY A 1 75 ? -0.998 -3.891 -2.747 1.00 81.56 75 GLY A CA 1
ATOM 580 C C . GLY A 1 75 ? -2.339 -4.145 -3.413 1.00 81.56 75 GLY A C 1
ATOM 581 O O . GLY A 1 75 ? -2.874 -3.250 -4.071 1.00 81.56 75 GLY A O 1
ATOM 582 N N . ILE A 1 76 ? -2.876 -5.351 -3.249 1.00 85.06 76 ILE A N 1
ATOM 583 C CA . ILE A 1 76 ? -4.170 -5.721 -3.828 1.00 85.06 76 ILE A CA 1
ATOM 584 C C . ILE A 1 76 ? -5.100 -6.181 -2.699 1.00 85.06 76 ILE A C 1
ATOM 586 O O . ILE A 1 76 ? -5.206 -7.382 -2.439 1.00 85.06 76 ILE A O 1
ATOM 590 N N . PRO A 1 77 ? -5.743 -5.234 -1.985 1.00 86.88 77 PRO A N 1
ATOM 591 C CA . PRO A 1 77 ? -6.559 -5.545 -0.814 1.00 86.88 77 PRO A CA 1
ATOM 592 C C . PRO A 1 77 ? -7.708 -6.512 -1.113 1.00 86.88 77 PRO A C 1
ATOM 594 O O . PRO A 1 77 ? -8.044 -7.313 -0.251 1.00 86.88 77 PRO A O 1
ATOM 597 N N . GLU A 1 78 ? -8.256 -6.490 -2.333 1.00 89.31 78 GLU A N 1
ATOM 598 C CA . GLU A 1 78 ? -9.358 -7.359 -2.784 1.00 89.31 78 GLU A CA 1
ATOM 599 C C . GLU A 1 78 ? -9.069 -8.867 -2.620 1.00 89.31 78 GLU A C 1
ATOM 601 O O . GLU A 1 78 ? -10.003 -9.653 -2.469 1.00 89.31 78 GLU A O 1
ATOM 606 N N . TYR A 1 79 ? -7.793 -9.276 -2.608 1.00 88.56 79 TYR A N 1
ATOM 607 C CA . TYR A 1 79 ? -7.357 -10.669 -2.383 1.00 88.56 79 TYR A CA 1
ATOM 608 C C . TYR A 1 79 ? -6.715 -10.884 -1.009 1.00 88.56 79 TYR A C 1
ATOM 610 O O . TYR A 1 79 ? -6.074 -11.905 -0.751 1.00 88.56 79 TYR A O 1
ATOM 618 N N . GLY A 1 80 ? -6.809 -9.879 -0.146 1.00 90.12 80 GLY A N 1
ATOM 619 C CA . GLY A 1 80 ? -6.293 -9.910 1.205 1.00 90.12 80 GLY A CA 1
ATOM 620 C C . GLY A 1 80 ? -7.360 -10.239 2.240 1.00 90.12 80 GLY A C 1
ATOM 621 O O . GLY A 1 80 ? -8.507 -10.586 1.954 1.00 90.12 80 GLY A O 1
ATOM 622 N N . ALA A 1 81 ? -6.957 -10.079 3.487 1.00 93.56 81 ALA A N 1
ATOM 623 C CA . ALA A 1 81 ? -7.814 -10.117 4.648 1.00 93.56 81 ALA A CA 1
ATOM 624 C C . ALA A 1 81 ? -7.335 -9.075 5.659 1.00 93.56 81 ALA A C 1
ATOM 626 O O . ALA A 1 81 ? -6.204 -8.586 5.603 1.00 93.56 81 ALA A O 1
ATOM 627 N N . TYR A 1 82 ? -8.193 -8.747 6.609 1.00 92.94 82 TYR A N 1
ATOM 628 C CA . TYR A 1 82 ? -7.863 -7.869 7.715 1.00 92.94 82 TYR A CA 1
ATOM 629 C C . TYR A 1 82 ? -8.446 -8.393 9.024 1.00 92.94 82 TYR A C 1
ATOM 631 O O . TYR A 1 82 ? -9.443 -9.113 9.039 1.00 92.94 82 TYR A O 1
ATOM 639 N N . LYS A 1 83 ? -7.836 -8.006 10.135 1.00 92.56 83 LYS A N 1
ATOM 640 C CA . LYS A 1 83 ? -8.284 -8.286 11.494 1.00 92.56 83 LYS A CA 1
ATOM 641 C C . LYS A 1 83 ? -8.276 -6.980 12.271 1.00 92.56 83 LYS A C 1
ATOM 643 O O . LYS A 1 83 ? -7.275 -6.273 12.296 1.00 92.56 83 LYS A O 1
ATOM 648 N N . VAL A 1 84 ? -9.397 -6.661 12.906 1.00 92.50 84 VAL A N 1
ATOM 649 C CA . VAL A 1 84 ? -9.471 -5.518 13.821 1.00 92.50 84 VAL A CA 1
ATOM 650 C C . VAL A 1 84 ? -8.844 -5.942 15.144 1.00 92.50 84 VAL A C 1
ATOM 652 O O . VAL A 1 84 ? -9.305 -6.907 15.758 1.00 92.50 84 VAL A O 1
ATOM 655 N N . LEU A 1 85 ? -7.777 -5.257 15.543 1.00 90.56 85 LEU A N 1
ATOM 656 C CA . LEU A 1 85 ? -7.041 -5.537 16.774 1.00 90.56 85 LEU A CA 1
ATOM 657 C C . LEU A 1 85 ? -7.627 -4.762 17.951 1.00 90.56 85 LEU A C 1
ATOM 659 O O . LEU A 1 85 ? -7.883 -5.349 19.001 1.00 90.56 85 LEU A O 1
ATOM 663 N N . ASP A 1 86 ? -7.900 -3.475 17.744 1.00 91.81 86 ASP A N 1
ATOM 664 C CA . ASP A 1 86 ? -8.452 -2.599 18.771 1.00 91.81 86 ASP A CA 1
ATOM 665 C C . ASP A 1 86 ? -9.379 -1.533 18.180 1.00 91.81 86 ASP A C 1
ATOM 667 O O . ASP A 1 86 ? -9.274 -1.155 17.008 1.00 91.81 86 ASP A O 1
ATOM 671 N N . VAL A 1 87 ? -10.319 -1.065 18.999 1.00 92.94 87 VAL A N 1
ATOM 672 C CA . VAL A 1 87 ? -11.286 -0.029 18.634 1.00 92.94 87 VAL A CA 1
ATOM 673 C C . VAL A 1 87 ? -11.504 0.901 19.815 1.00 92.94 87 VAL A C 1
ATOM 675 O O . VAL A 1 87 ? -12.088 0.515 20.831 1.00 92.94 87 VAL A O 1
ATOM 678 N N . GLU A 1 88 ? -11.154 2.170 19.636 1.00 92.56 88 GLU A N 1
ATOM 679 C CA . GLU A 1 88 ? -11.501 3.218 20.586 1.00 92.56 88 GLU A CA 1
ATOM 680 C C . GLU A 1 88 ? -12.740 3.981 20.119 1.00 92.56 88 GLU A C 1
ATOM 682 O O . GLU A 1 88 ? -12.913 4.306 18.938 1.00 92.56 88 GLU A O 1
ATOM 687 N N . SER A 1 89 ? -13.609 4.306 21.074 1.00 88.06 89 SER A N 1
ATOM 688 C CA . SER A 1 89 ? -14.786 5.130 20.824 1.00 88.06 89 SER A CA 1
ATOM 689 C C . SER A 1 89 ? -14.980 6.177 21.910 1.00 88.06 89 SER A C 1
ATOM 691 O O . SER A 1 89 ? -14.682 5.958 23.087 1.00 88.06 89 SER A O 1
ATOM 693 N N . LYS A 1 90 ? -15.526 7.323 21.507 1.00 83.75 90 LYS A N 1
ATOM 694 C CA . LYS A 1 90 ? -15.896 8.425 22.389 1.00 83.75 90 LYS A CA 1
ATOM 695 C C . LYS A 1 90 ? -17.305 8.885 22.051 1.00 83.75 90 LYS A C 1
ATOM 697 O O . LYS A 1 90 ? -17.618 9.135 20.893 1.00 83.75 90 LYS A O 1
ATOM 702 N N . ASP A 1 91 ? -18.162 8.965 23.067 1.00 86.19 91 ASP A N 1
ATOM 703 C CA . ASP A 1 91 ? -19.561 9.396 22.931 1.00 86.19 91 ASP A CA 1
ATOM 704 C C . ASP A 1 91 ? -20.355 8.608 21.862 1.00 86.19 91 ASP A C 1
ATOM 706 O O . ASP A 1 91 ? -21.275 9.124 21.231 1.00 86.19 91 ASP A O 1
ATOM 710 N N . GLY A 1 92 ? -20.000 7.333 21.659 1.00 79.50 92 GLY A N 1
ATOM 711 C CA . GLY A 1 92 ? -20.622 6.445 20.670 1.00 79.50 92 GLY A CA 1
ATOM 712 C C . GLY A 1 92 ? -20.084 6.579 19.241 1.00 79.50 92 GLY A C 1
ATOM 713 O O . GLY A 1 92 ? -20.526 5.827 18.374 1.00 79.50 92 GLY A O 1
ATOM 714 N N . ALA A 1 93 ? -19.132 7.482 18.989 1.00 81.44 93 ALA A 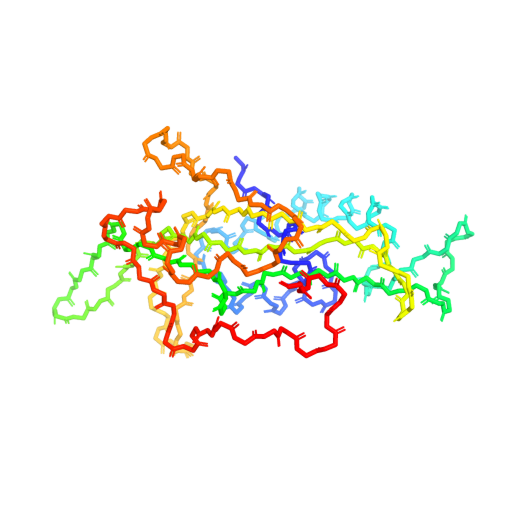N 1
ATOM 715 C CA . ALA A 1 93 ? -18.421 7.598 17.718 1.00 81.44 93 ALA A CA 1
ATOM 716 C C . ALA A 1 93 ? -17.061 6.890 17.788 1.00 81.44 93 ALA A C 1
ATOM 718 O O . ALA A 1 93 ? -16.361 6.980 18.797 1.00 81.44 93 ALA A O 1
ATOM 719 N N . LEU A 1 94 ? -16.684 6.190 16.715 1.00 83.69 94 LEU A N 1
ATOM 720 C CA . LEU A 1 94 ? -15.358 5.586 16.585 1.00 83.69 94 LEU A CA 1
ATOM 721 C C . LEU A 1 94 ? -14.310 6.690 16.435 1.00 83.69 94 LEU A C 1
ATOM 723 O O . LEU A 1 94 ? -14.452 7.558 15.576 1.00 83.69 94 LEU A O 1
ATOM 727 N N . THR A 1 95 ? -13.273 6.656 17.265 1.00 87.06 95 THR A N 1
ATOM 728 C CA . THR A 1 95 ? -12.194 7.656 17.247 1.00 87.06 95 THR A CA 1
ATOM 729 C C . THR A 1 95 ? -10.888 7.086 16.725 1.00 87.06 95 THR A C 1
ATOM 731 O O . THR A 1 95 ? -10.130 7.809 16.082 1.00 87.06 95 THR A O 1
ATOM 734 N N . GLN A 1 96 ? -10.644 5.798 16.967 1.00 92.75 96 GLN A N 1
ATOM 735 C CA . GLN A 1 96 ? -9.449 5.101 16.516 1.00 92.75 96 GLN A CA 1
ATOM 736 C C . GLN A 1 96 ? -9.770 3.634 16.240 1.00 92.75 96 GLN A C 1
ATOM 738 O O . GLN A 1 96 ? -10.577 3.029 16.946 1.00 92.75 96 GLN A O 1
ATOM 743 N N . VAL A 1 97 ? -9.129 3.067 15.226 1.00 93.12 97 VAL A N 1
ATOM 744 C CA . VAL A 1 97 ? -9.171 1.635 14.927 1.00 93.12 97 VAL A CA 1
ATOM 745 C C . VAL A 1 97 ? -7.754 1.168 14.644 1.00 93.12 97 VAL A C 1
ATOM 747 O O . VAL A 1 97 ? -7.046 1.795 13.858 1.00 93.12 97 VAL A O 1
ATOM 750 N N . GLU A 1 98 ? -7.351 0.066 15.263 1.00 92.94 98 GLU A N 1
ATOM 751 C CA . GLU A 1 98 ? -6.147 -0.662 14.882 1.00 92.94 98 GLU A CA 1
ATOM 752 C C . GLU A 1 98 ? -6.531 -1.865 14.017 1.00 92.94 98 GLU A C 1
ATOM 754 O O . GLU A 1 98 ? -7.364 -2.692 14.404 1.00 92.94 98 GLU A O 1
ATOM 759 N N . VAL A 1 99 ? -5.939 -1.957 12.829 1.00 91.44 99 VAL A N 1
ATOM 760 C CA . VAL A 1 99 ? -6.214 -3.013 11.853 1.00 91.44 99 VAL A CA 1
ATOM 761 C C . VAL A 1 99 ? -4.916 -3.669 11.426 1.00 91.44 99 VAL A C 1
ATOM 763 O O . VAL A 1 99 ? -4.032 -3.009 10.892 1.00 91.44 99 VAL A O 1
ATOM 766 N N . LEU A 1 100 ? -4.846 -4.986 11.569 1.00 90.75 100 LEU A N 1
ATOM 767 C CA . LEU A 1 100 ? -3.832 -5.805 10.929 1.00 90.75 100 LEU A CA 1
ATOM 768 C C . LEU A 1 100 ? -4.338 -6.254 9.561 1.00 90.75 100 LEU A C 1
ATOM 770 O O . LEU A 1 100 ? -5.394 -6.875 9.470 1.00 90.75 100 LEU A O 1
ATOM 774 N N . VAL A 1 101 ? -3.593 -5.969 8.500 1.00 90.06 101 VAL A N 1
ATOM 775 C CA . VAL A 1 101 ? -3.899 -6.447 7.147 1.00 90.06 101 VAL A CA 1
ATOM 776 C C . VAL A 1 101 ? -2.929 -7.541 6.722 1.00 90.06 101 VAL A C 1
ATOM 778 O O . VAL A 1 101 ? -1.770 -7.538 7.125 1.00 90.06 101 VAL A O 1
ATOM 781 N N . PHE A 1 102 ? -3.400 -8.445 5.874 1.00 90.31 102 PHE A N 1
ATOM 782 C CA . PHE A 1 102 ? -2.624 -9.430 5.133 1.00 90.31 102 PHE A CA 1
ATOM 783 C C . PHE A 1 102 ? -3.052 -9.316 3.676 1.00 90.31 102 PHE A C 1
ATOM 785 O O . PHE A 1 102 ? -4.226 -9.507 3.371 1.00 90.31 102 PHE A O 1
ATOM 792 N N . MET A 1 103 ? -2.145 -8.973 2.770 1.00 88.62 103 MET A N 1
ATOM 793 C CA . MET A 1 103 ? -2.502 -8.827 1.358 1.00 88.62 103 MET A CA 1
ATOM 794 C C . MET A 1 103 ? -1.324 -9.145 0.441 1.00 88.62 103 MET A C 1
ATOM 796 O O . MET A 1 103 ? -0.164 -8.986 0.849 1.00 88.62 103 MET A O 1
ATOM 800 N N . PRO A 1 104 ? -1.601 -9.558 -0.806 1.00 86.56 104 PRO A N 1
ATOM 801 C CA . PRO A 1 104 ? -0.573 -9.607 -1.827 1.00 86.56 104 PRO A CA 1
ATOM 802 C C . PRO A 1 104 ? -0.053 -8.198 -2.117 1.00 86.56 104 PRO A C 1
ATOM 804 O O . PRO A 1 104 ? -0.807 -7.222 -2.203 1.00 86.56 104 PRO A O 1
ATOM 807 N N . VAL A 1 105 ? 1.250 -8.114 -2.331 1.00 84.19 105 VAL A N 1
ATOM 808 C CA . VAL A 1 105 ? 1.934 -6.941 -2.858 1.00 84.19 105 VAL A CA 1
ATOM 809 C C . VAL A 1 105 ? 2.833 -7.358 -4.000 1.00 84.19 105 VAL A C 1
ATOM 811 O O . VAL A 1 105 ? 3.445 -8.424 -3.976 1.00 84.19 105 VAL A O 1
ATOM 814 N N . TYR A 1 106 ? 2.938 -6.500 -4.999 1.00 81.12 106 TYR A N 1
ATOM 815 C CA . TYR A 1 106 ? 3.854 -6.702 -6.106 1.00 81.12 106 TYR A CA 1
ATOM 816 C C . TYR A 1 106 ? 4.775 -5.504 -6.259 1.00 81.12 106 TYR A C 1
ATOM 818 O O . TYR A 1 106 ? 4.426 -4.379 -5.894 1.00 81.12 106 TYR A O 1
ATOM 826 N N . LEU A 1 107 ? 5.976 -5.764 -6.765 1.00 81.44 107 LEU A N 1
ATOM 827 C CA . LEU A 1 107 ? 7.025 -4.764 -6.882 1.00 81.44 107 LEU A CA 1
ATOM 828 C C . LEU A 1 107 ? 8.019 -5.154 -7.974 1.00 81.44 107 LEU A C 1
ATOM 830 O O . LEU A 1 107 ? 8.633 -6.217 -7.902 1.00 81.44 107 LEU A O 1
ATOM 834 N N . GLY A 1 108 ? 8.259 -4.261 -8.927 1.00 83.31 108 GLY A N 1
ATOM 835 C CA . GLY A 1 108 ? 9.391 -4.380 -9.837 1.00 83.31 108 GLY A CA 1
ATOM 836 C C . GLY A 1 108 ? 9.240 -3.571 -11.112 1.00 83.31 108 GLY A C 1
ATOM 837 O O . GLY A 1 108 ? 8.278 -2.835 -11.307 1.00 83.31 108 GLY A O 1
ATOM 838 N N . SER A 1 109 ? 10.220 -3.707 -11.998 1.00 85.56 109 SER A N 1
ATOM 839 C CA . SER A 1 109 ? 10.151 -3.148 -13.350 1.00 85.56 109 SER A CA 1
ATOM 840 C C . SER A 1 109 ? 9.887 -4.264 -14.346 1.00 85.56 109 SER A C 1
ATOM 842 O O . SER A 1 109 ? 10.439 -5.346 -14.202 1.00 85.56 109 SER A O 1
ATOM 844 N N . GLY A 1 110 ? 9.085 -4.008 -15.366 1.00 85.25 110 GLY A N 1
ATOM 845 C CA . GLY A 1 110 ? 8.786 -4.983 -16.410 1.00 85.25 110 GLY A CA 1
ATOM 846 C C . GLY A 1 110 ? 8.311 -4.299 -17.678 1.00 85.25 110 GLY A C 1
ATOM 847 O O . GLY A 1 110 ? 8.260 -3.074 -17.750 1.00 85.25 110 GLY A O 1
ATOM 848 N N . THR A 1 111 ? 7.943 -5.080 -18.677 1.00 85.00 111 THR A N 1
ATOM 849 C CA . THR 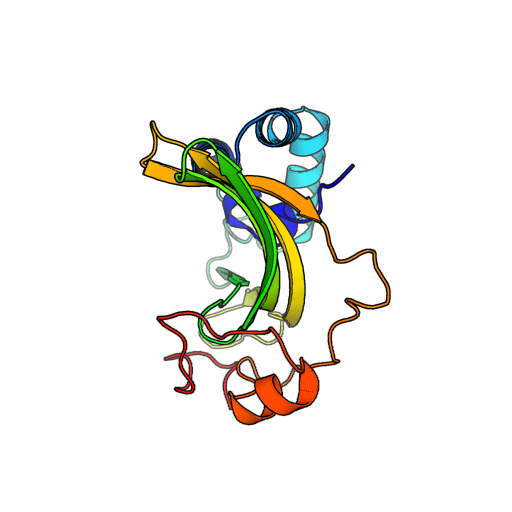A 1 111 ? 7.236 -4.616 -19.875 1.00 85.00 111 THR A CA 1
ATOM 850 C C . THR A 1 111 ? 5.851 -5.253 -19.911 1.00 85.00 111 T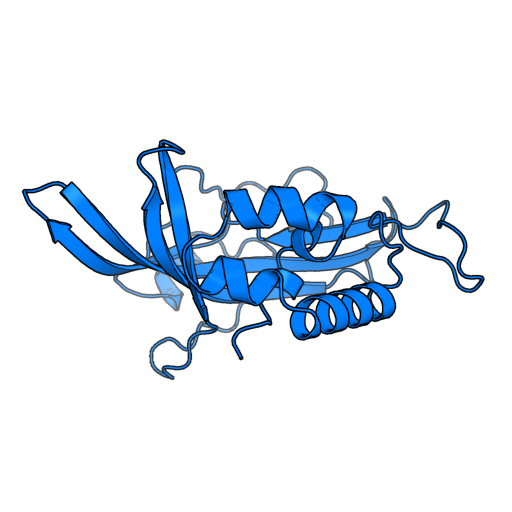HR A C 1
ATOM 852 O O . THR A 1 111 ? 5.611 -6.243 -19.223 1.00 85.00 111 THR A O 1
ATOM 855 N N . ASP A 1 112 ? 4.973 -4.779 -20.795 1.00 78.06 112 ASP A N 1
ATOM 856 C CA . ASP A 1 112 ? 3.636 -5.366 -20.976 1.00 78.06 112 ASP A CA 1
ATOM 857 C C . ASP A 1 112 ? 3.660 -6.863 -21.356 1.00 78.06 112 ASP A C 1
ATOM 859 O O . ASP A 1 112 ? 2.645 -7.548 -21.252 1.00 78.06 112 ASP A O 1
ATOM 863 N N . THR A 1 113 ? 4.807 -7.384 -21.809 1.00 81.06 113 THR A N 1
ATOM 864 C CA . THR A 1 113 ? 4.983 -8.786 -22.223 1.00 81.06 113 THR A CA 1
ATOM 865 C C . THR A 1 113 ? 5.989 -9.573 -21.385 1.00 81.06 113 THR A C 1
ATOM 867 O O . THR A 1 113 ? 6.121 -10.778 -21.587 1.00 81.06 113 THR A O 1
ATOM 870 N N . ASP A 1 114 ? 6.716 -8.919 -20.479 1.00 83.88 114 ASP A N 1
ATOM 871 C CA . ASP A 1 114 ? 7.734 -9.554 -19.639 1.00 83.88 114 ASP A CA 1
ATOM 872 C C . ASP A 1 114 ? 7.745 -8.925 -18.246 1.00 83.88 114 ASP A C 1
ATOM 874 O O . ASP A 1 114 ? 8.192 -7.794 -18.054 1.00 83.88 114 ASP A O 1
ATOM 878 N N . MET A 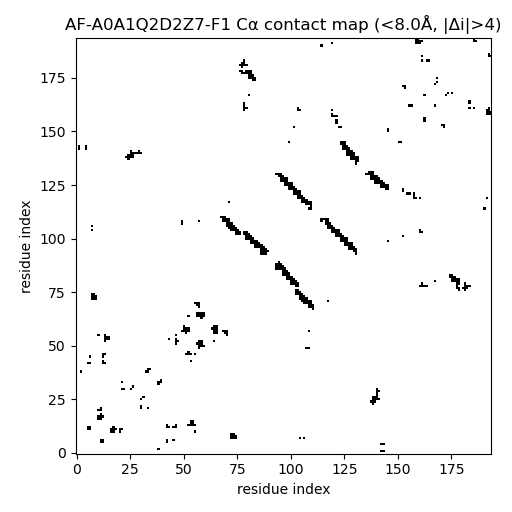1 115 ? 7.248 -9.693 -17.283 1.00 81.62 115 MET A N 1
ATOM 879 C CA . MET A 1 115 ? 7.088 -9.305 -15.886 1.00 81.62 115 MET A CA 1
ATOM 880 C C . MET A 1 115 ? 8.030 -10.100 -14.973 1.00 81.62 115 MET A C 1
ATOM 882 O O . MET A 1 115 ? 7.812 -10.141 -13.768 1.00 81.62 115 MET A O 1
ATOM 886 N N . SER A 1 116 ? 9.080 -10.740 -15.510 1.00 83.69 116 SER A N 1
ATOM 887 C CA . SER A 1 116 ? 9.954 -11.637 -14.733 1.00 83.69 116 SER A CA 1
ATOM 888 C C . SER A 1 116 ? 10.684 -10.956 -13.571 1.00 83.69 116 SER A C 1
ATOM 890 O O . SER A 1 116 ? 11.142 -11.623 -12.651 1.00 83.69 116 SER A O 1
ATOM 892 N N . ASN A 1 117 ? 10.837 -9.635 -13.645 1.00 82.06 117 ASN A N 1
ATOM 893 C CA . ASN A 1 117 ? 11.484 -8.810 -12.627 1.00 82.06 117 ASN A CA 1
ATOM 894 C C . ASN A 1 117 ? 10.472 -8.156 -11.667 1.00 82.06 117 ASN A C 1
ATOM 896 O O . ASN A 1 117 ? 10.865 -7.316 -10.856 1.00 82.06 117 ASN A O 1
ATOM 900 N N . VAL A 1 118 ? 9.184 -8.500 -11.774 1.00 81.81 118 VAL A N 1
ATOM 901 C CA . VAL A 1 118 ? 8.141 -8.113 -10.822 1.00 81.81 118 VAL A CA 1
ATOM 902 C C . VAL A 1 118 ? 7.953 -9.258 -9.842 1.00 81.81 118 VAL A C 1
ATOM 904 O O . VAL A 1 118 ? 7.533 -10.352 -10.210 1.00 81.81 118 VAL A O 1
ATOM 907 N N . THR A 1 119 ? 8.284 -8.996 -8.586 1.00 83.19 119 THR A N 1
ATOM 908 C CA . THR A 1 119 ? 8.142 -9.963 -7.502 1.00 83.19 119 THR A CA 1
ATOM 909 C C . THR A 1 119 ? 6.754 -9.841 -6.902 1.00 83.19 119 THR A C 1
ATOM 911 O O . THR A 1 119 ? 6.325 -8.733 -6.579 1.00 83.19 119 THR A O 1
ATOM 914 N N . LEU A 1 120 ? 6.091 -10.977 -6.706 1.00 82.12 120 LEU A N 1
ATOM 915 C CA . LEU A 1 120 ? 4.919 -11.100 -5.852 1.00 82.12 120 LEU A CA 1
ATOM 916 C C . LEU A 1 120 ? 5.364 -11.504 -4.441 1.00 82.12 120 LEU A C 1
ATOM 918 O O . LEU A 1 120 ? 6.204 -12.386 -4.264 1.00 82.12 120 LEU A O 1
ATOM 922 N N . ALA A 1 121 ? 4.797 -10.852 -3.438 1.00 84.19 121 ALA A N 1
ATOM 923 C CA . ALA A 1 121 ? 4.954 -11.192 -2.036 1.00 84.19 121 ALA A CA 1
ATOM 924 C C . ALA A 1 121 ? 3.599 -11.098 -1.334 1.00 84.19 121 ALA A C 1
ATOM 926 O O . ALA A 1 121 ? 2.677 -10.450 -1.823 1.00 84.19 121 ALA A O 1
ATOM 927 N N . PHE A 1 122 ? 3.497 -11.702 -0.157 1.00 84.31 122 PHE A N 1
ATOM 928 C CA . PHE A 1 122 ? 2.436 -11.399 0.794 1.00 84.31 122 PHE A CA 1
ATOM 929 C C . PHE A 1 122 ? 3.069 -10.748 2.005 1.00 84.31 122 PHE A C 1
ATOM 931 O O . PHE A 1 122 ? 4.116 -11.185 2.485 1.00 84.31 122 PHE A O 1
ATOM 938 N N . GLY A 1 123 ? 2.445 -9.683 2.476 1.00 81.81 123 GLY A N 1
ATOM 939 C CA . GLY A 1 123 ? 2.881 -9.004 3.679 1.00 81.81 123 GLY A CA 1
ATOM 940 C C . GLY A 1 123 ? 1.699 -8.684 4.559 1.00 81.81 123 GLY A C 1
ATOM 941 O O . GLY A 1 123 ? 0.540 -8.760 4.140 1.00 81.81 123 GLY A O 1
ATOM 942 N N . GLY A 1 124 ? 2.020 -8.299 5.784 1.00 85.31 124 GLY A N 1
ATOM 943 C CA . GLY A 1 124 ? 1.045 -7.654 6.627 1.00 85.31 124 GLY A CA 1
ATOM 944 C C . GLY A 1 124 ? 1.617 -6.518 7.417 1.00 85.31 124 GLY A C 1
ATOM 945 O O . GLY A 1 124 ? 2.830 -6.355 7.581 1.00 85.31 124 GLY A O 1
ATOM 946 N N . TRP A 1 125 ? 0.672 -5.700 7.833 1.00 85.25 125 TRP A N 1
ATOM 947 C CA . TRP A 1 125 ? 0.896 -4.358 8.313 1.00 85.25 125 TRP A CA 1
ATOM 948 C C . TRP A 1 125 ? -0.190 -4.067 9.340 1.00 85.25 125 TRP A C 1
ATOM 950 O O . TRP A 1 125 ? -1.374 -4.201 9.028 1.00 85.25 125 TRP A O 1
ATOM 960 N N . SER A 1 126 ? 0.202 -3.709 10.558 1.00 88.12 126 SER A N 1
ATOM 961 C CA . SER A 1 126 ? -0.718 -3.076 11.498 1.00 88.12 126 SER A CA 1
ATOM 962 C C . SER A 1 126 ? -0.811 -1.599 11.145 1.00 88.12 126 SER A C 1
ATOM 964 O O . SER A 1 126 ? 0.215 -0.956 10.919 1.00 88.12 126 SER A O 1
ATOM 966 N N . TYR A 1 127 ? -2.026 -1.074 11.072 1.00 88.25 127 TYR A N 1
ATOM 967 C CA . TYR A 1 127 ? -2.332 0.334 10.885 1.00 88.25 127 TYR A CA 1
ATOM 968 C C . TYR A 1 127 ? -3.149 0.820 12.070 1.00 88.25 127 TYR A C 1
ATOM 970 O O . TYR A 1 127 ? -4.232 0.296 12.326 1.00 88.25 127 TYR A O 1
ATOM 978 N N . VAL A 1 128 ? -2.682 1.878 12.729 1.00 92.00 128 VAL A N 1
ATOM 979 C CA . VAL A 1 128 ? -3.520 2.650 13.648 1.00 92.00 128 VAL A CA 1
ATOM 980 C C . VAL A 1 128 ? -4.125 3.790 12.849 1.00 92.00 128 VAL A C 1
ATOM 982 O O . VAL A 1 128 ? -3.406 4.586 12.245 1.00 92.00 128 VAL A O 1
ATOM 985 N N . MET A 1 129 ? -5.449 3.850 12.803 1.00 93.50 129 MET A N 1
ATOM 986 C CA . MET A 1 129 ? -6.201 4.795 11.987 1.00 93.50 129 MET A CA 1
ATOM 987 C C . MET A 1 129 ? -7.118 5.646 12.855 1.00 93.50 129 MET A C 1
ATOM 989 O O . MET A 1 129 ? -7.743 5.142 13.783 1.00 93.50 129 MET A O 1
ATOM 993 N N . VAL A 1 130 ? -7.249 6.926 12.516 1.00 93.38 130 VAL A N 1
ATOM 994 C CA . VAL A 1 130 ? -8.195 7.860 13.142 1.00 93.38 130 VAL A CA 1
ATOM 995 C C . VAL A 1 130 ? -9.118 8.457 12.091 1.00 93.38 130 VAL A C 1
ATOM 997 O O . VAL A 1 130 ? -8.724 8.637 10.936 1.00 93.38 130 VAL A O 1
ATOM 1000 N N . TRP A 1 131 ? -10.346 8.776 12.490 1.00 90.69 131 TRP A N 1
ATOM 1001 C CA . TRP A 1 131 ? -11.291 9.451 11.609 1.00 90.69 131 TRP A CA 1
ATOM 1002 C C . TRP A 1 131 ? -10.935 10.937 11.499 1.00 90.69 131 TRP A C 1
ATOM 1004 O O . TRP A 1 131 ? -10.970 11.674 12.487 1.00 90.69 131 TRP A O 1
ATOM 1014 N N . ASP A 1 132 ? -10.591 11.389 10.296 1.00 86.88 132 ASP A N 1
ATOM 1015 C CA . ASP A 1 132 ? -10.400 12.802 9.982 1.00 86.88 132 ASP A CA 1
ATOM 1016 C C . ASP A 1 132 ? -11.748 13.398 9.560 1.00 86.88 132 ASP A C 1
ATOM 1018 O O . ASP A 1 132 ? -12.200 13.219 8.429 1.00 86.88 132 ASP A O 1
ATOM 1022 N N . GLU A 1 133 ? -12.391 14.139 10.466 1.00 86.56 133 GLU A N 1
ATOM 1023 C CA . GLU A 1 133 ? -13.682 14.788 10.198 1.00 86.56 133 GLU A CA 1
ATOM 1024 C C . GLU A 1 133 ? -13.632 15.783 9.032 1.00 86.56 133 GLU A C 1
ATOM 1026 O O . GLU A 1 133 ? -14.640 15.997 8.359 1.00 86.56 133 GLU A O 1
ATOM 1031 N N . THR A 1 134 ? -12.472 16.398 8.781 1.00 85.94 134 THR A N 1
ATOM 1032 C CA . THR A 1 134 ? -12.318 17.393 7.711 1.00 85.94 134 THR A CA 1
ATOM 1033 C C . THR A 1 134 ? -12.247 16.716 6.349 1.00 85.94 134 THR A C 1
ATOM 1035 O O . THR A 1 134 ? -12.821 17.214 5.381 1.00 85.94 134 THR A O 1
ATOM 1038 N N . ALA A 1 135 ? -11.544 15.585 6.271 1.00 85.38 135 ALA A N 1
ATOM 1039 C CA . ALA A 1 135 ? -11.450 14.784 5.054 1.00 85.38 135 ALA A CA 1
ATOM 1040 C C . ALA A 1 135 ? -12.645 13.831 4.872 1.00 85.38 135 ALA A C 1
ATOM 1042 O O . ALA A 1 135 ? -12.850 13.337 3.766 1.00 85.38 135 ALA A O 1
ATOM 1043 N N . ALA A 1 136 ? -13.425 13.607 5.938 1.00 88.44 136 ALA A N 1
ATOM 1044 C CA . ALA A 1 136 ? -14.430 12.552 6.043 1.00 88.44 136 ALA A CA 1
ATOM 1045 C C . ALA A 1 136 ? -13.860 11.178 5.647 1.00 88.44 136 ALA A C 1
ATOM 1047 O O . ALA A 1 136 ? -14.482 10.441 4.880 1.00 88.44 136 ALA A O 1
ATOM 1048 N N . ASP A 1 137 ? -12.659 10.874 6.146 1.00 89.19 137 ASP A N 1
ATOM 1049 C CA . ASP A 1 137 ? -11.900 9.679 5.781 1.00 89.19 137 ASP A CA 1
ATOM 1050 C C . ASP A 1 137 ? -11.059 9.156 6.955 1.00 89.19 137 ASP A C 1
ATOM 1052 O O . ASP A 1 137 ? -10.698 9.908 7.867 1.00 89.19 137 ASP A O 1
ATOM 1056 N N . TRP A 1 138 ? -10.724 7.868 6.928 1.00 89.38 138 TRP A N 1
ATOM 1057 C CA . TRP A 1 138 ? -9.798 7.263 7.882 1.00 89.38 138 TRP A CA 1
ATOM 1058 C C . TRP A 1 138 ? -8.355 7.521 7.454 1.00 89.38 138 TRP A C 1
ATOM 1060 O O . TRP A 1 138 ? -7.955 7.186 6.342 1.00 89.38 138 TRP A O 1
ATOM 1070 N N . LYS A 1 139 ? -7.543 8.065 8.362 1.00 91.06 139 LYS A N 1
ATOM 1071 C CA . LYS A 1 139 ? -6.118 8.322 8.122 1.00 91.06 139 LYS A CA 1
ATOM 1072 C C . LYS A 1 139 ? -5.250 7.553 9.091 1.00 91.06 139 LYS A C 1
ATOM 1074 O O . LYS A 1 139 ? -5.530 7.530 10.288 1.00 91.06 139 LYS A O 1
ATOM 1079 N N . ALA A 1 140 ? -4.162 6.985 8.589 1.00 89.31 140 ALA A N 1
ATOM 1080 C CA . ALA A 1 140 ? -3.198 6.291 9.425 1.00 89.31 140 ALA A CA 1
ATOM 1081 C C . ALA A 1 140 ? -2.380 7.292 10.267 1.00 89.31 140 ALA A C 1
ATOM 1083 O O . ALA A 1 140 ? -1.805 8.257 9.751 1.00 89.31 140 ALA A O 1
ATOM 1084 N N . THR A 1 141 ? -2.327 7.062 11.575 1.00 88.44 141 THR A N 1
ATOM 1085 C CA . THR A 1 141 ? -1.451 7.756 12.533 1.00 88.44 141 THR A CA 1
ATOM 1086 C C . THR A 1 141 ? -0.170 6.982 12.796 1.00 88.44 141 THR A C 1
ATOM 1088 O O . THR A 1 141 ? 0.801 7.567 13.263 1.00 88.44 141 THR A O 1
ATOM 1091 N N . SER A 1 142 ? -0.147 5.693 12.475 1.00 82.44 142 SER A N 1
ATOM 1092 C CA . SER A 1 142 ? 1.054 4.874 12.390 1.00 82.44 142 SER A CA 1
ATOM 1093 C C . SER A 1 142 ? 0.783 3.665 11.503 1.00 82.44 142 SER A C 1
ATOM 1095 O O . SER A 1 142 ? -0.363 3.312 11.210 1.00 82.44 142 SER A O 1
ATOM 1097 N N . TRP A 1 143 ? 1.863 3.023 11.080 1.00 74.88 143 TRP A N 1
ATOM 1098 C CA . TRP A 1 143 ? 1.810 1.648 10.624 1.00 74.88 143 TRP A CA 1
ATOM 1099 C C . TRP A 1 143 ? 3.103 0.951 11.044 1.00 74.88 143 TRP A C 1
ATOM 1101 O O . TRP A 1 143 ? 4.157 1.584 11.209 1.00 74.88 143 TRP A O 1
ATOM 1111 N N . GLU A 1 144 ? 3.040 -0.360 11.172 1.00 74.12 144 GLU A N 1
ATOM 1112 C CA . GLU A 1 144 ? 4.201 -1.174 11.476 1.00 74.12 144 GLU A CA 1
ATOM 1113 C C . GLU A 1 144 ? 4.040 -2.579 10.910 1.00 74.12 144 GLU A C 1
ATOM 1115 O O . GLU A 1 144 ? 2.938 -3.111 10.795 1.00 74.12 144 GLU A O 1
ATOM 1120 N N . THR A 1 145 ? 5.155 -3.191 10.511 1.00 67.44 145 THR A N 1
ATOM 1121 C CA . THR A 1 145 ? 5.165 -4.641 10.314 1.00 67.44 145 THR A CA 1
ATOM 1122 C C . THR A 1 145 ? 4.860 -5.294 11.659 1.00 67.44 145 THR A C 1
ATOM 1124 O O . THR A 1 145 ? 5.451 -4.849 12.651 1.00 67.44 145 THR A O 1
ATOM 1127 N N . PRO A 1 146 ? 4.009 -6.332 11.707 1.00 63.03 146 PRO A N 1
ATOM 1128 C CA . PRO A 1 146 ? 3.726 -7.053 12.938 1.00 63.03 146 PRO A CA 1
ATOM 1129 C C . PRO A 1 146 ? 5.031 -7.411 13.641 1.00 63.03 146 PRO A C 1
ATOM 1131 O O . PRO A 1 146 ? 5.909 -8.052 13.063 1.00 63.03 146 PRO A O 1
ATOM 1134 N N . SER A 1 147 ? 5.202 -6.891 14.853 1.00 56.03 147 SER A N 1
ATOM 1135 C CA . SER A 1 147 ? 6.374 -7.167 15.686 1.00 56.03 147 SER A CA 1
ATOM 1136 C C . SER A 1 147 ? 6.088 -8.255 16.719 1.00 56.03 147 SER A C 1
ATOM 1138 O O . SER A 1 147 ? 7.027 -8.803 17.301 1.00 56.03 147 SER A O 1
ATOM 1140 N N . ASP A 1 148 ? 4.808 -8.585 16.919 1.00 58.31 148 ASP A N 1
ATOM 1141 C CA . ASP A 1 148 ? 4.366 -9.687 17.756 1.00 58.31 148 ASP A CA 1
ATOM 1142 C C . ASP A 1 148 ? 4.484 -11.012 16.977 1.00 58.31 148 ASP A C 1
ATOM 1144 O O . ASP A 1 148 ? 3.859 -11.165 15.926 1.00 58.31 148 ASP A O 1
ATOM 1148 N N . PRO A 1 149 ? 5.252 -11.997 17.479 1.00 51.53 149 PRO A N 1
ATOM 1149 C CA . PRO A 1 149 ? 5.343 -13.322 16.870 1.00 51.53 149 PRO A CA 1
ATOM 1150 C C . PRO A 1 149 ? 3.997 -14.060 16.777 1.00 51.53 149 PRO A C 1
ATOM 1152 O O . PRO A 1 149 ? 3.858 -14.993 15.995 1.00 51.53 149 PRO A O 1
ATOM 1155 N N . SER A 1 150 ? 3.002 -13.689 17.589 1.00 55.69 150 SER A N 1
ATOM 1156 C CA . SER A 1 150 ? 1.643 -14.243 17.509 1.00 55.69 150 SER A CA 1
ATOM 1157 C C . SER A 1 150 ? 0.815 -13.683 16.348 1.00 55.69 150 SER A C 1
ATOM 1159 O O . SER A 1 150 ? -0.195 -14.289 15.987 1.00 55.69 150 SER A O 1
ATOM 1161 N N . ASP A 1 151 ? 1.285 -12.600 15.727 1.00 61.78 151 ASP A N 1
ATOM 1162 C CA . ASP A 1 151 ? 0.792 -12.058 14.461 1.00 61.78 151 ASP A CA 1
ATOM 1163 C C . ASP A 1 151 ? 1.698 -12.466 13.279 1.00 61.78 151 ASP A C 1
ATOM 1165 O O . ASP A 1 151 ? 1.630 -11.863 12.203 1.00 61.78 151 ASP A O 1
ATOM 1169 N N . GLU A 1 152 ? 2.554 -13.491 13.448 1.00 67.19 152 GLU A N 1
ATOM 1170 C CA . GLU A 1 152 ? 3.273 -14.107 12.328 1.00 67.19 152 GLU A CA 1
ATOM 1171 C C . GLU A 1 152 ? 2.266 -14.587 11.282 1.00 67.19 152 GLU A C 1
ATOM 1173 O O . GLU A 1 152 ? 1.443 -15.477 11.510 1.00 67.19 152 GLU A O 1
ATOM 1178 N N . LEU A 1 153 ? 2.335 -13.964 10.111 1.00 76.25 153 LEU A N 1
ATOM 1179 C CA . LEU A 1 153 ? 1.455 -14.288 9.006 1.00 76.25 153 LEU A CA 1
ATOM 1180 C C . LEU A 1 153 ? 1.890 -15.602 8.357 1.00 76.25 153 LEU A C 1
ATOM 1182 O O . LEU A 1 153 ? 3.089 -15.882 8.262 1.00 76.25 153 LEU A O 1
ATOM 1186 N N . PRO A 1 154 ? 0.932 -16.406 7.873 1.00 80.75 154 PRO A N 1
ATOM 1187 C CA . PRO A 1 154 ? 1.245 -17.645 7.185 1.00 80.75 154 PRO A CA 1
ATOM 1188 C C . PRO A 1 154 ? 2.078 -17.390 5.925 1.00 80.75 154 PRO A C 1
ATOM 1190 O O . PRO A 1 154 ? 1.913 -16.386 5.229 1.00 80.75 154 PRO A O 1
ATOM 1193 N N . ASN A 1 155 ? 2.936 -18.357 5.595 1.00 81.56 155 ASN A N 1
ATOM 1194 C CA . ASN A 1 155 ? 3.639 -18.372 4.317 1.00 81.56 155 ASN A CA 1
ATOM 1195 C C . ASN A 1 155 ? 2.632 -18.644 3.194 1.00 81.56 155 ASN A C 1
ATOM 1197 O O . ASN A 1 155 ? 2.120 -19.757 3.074 1.00 81.56 155 ASN A O 1
ATOM 1201 N N . ALA A 1 156 ? 2.359 -17.619 2.394 1.00 83.44 156 ALA A N 1
ATOM 1202 C CA . ALA A 1 156 ? 1.530 -17.709 1.202 1.00 83.44 156 ALA A CA 1
ATOM 1203 C C . ALA A 1 156 ? 2.297 -18.337 0.031 1.00 83.44 156 ALA A C 1
ATOM 1205 O O . ALA A 1 156 ? 3.526 -18.234 -0.042 1.00 83.44 156 ALA A O 1
ATOM 1206 N N . ASP A 1 157 ? 1.571 -18.942 -0.907 1.00 82.44 157 ASP A N 1
ATOM 1207 C CA . ASP A 1 157 ? 2.165 -19.368 -2.171 1.00 82.44 157 ASP A CA 1
ATOM 1208 C C . ASP A 1 157 ? 2.420 -18.146 -3.067 1.00 82.44 157 ASP A C 1
ATOM 1210 O O . ASP A 1 157 ? 1.492 -17.435 -3.454 1.00 82.44 157 ASP A O 1
ATOM 1214 N N . LEU A 1 158 ? 3.690 -17.889 -3.382 1.00 81.44 158 LEU A N 1
ATOM 1215 C CA . LEU A 1 158 ? 4.116 -16.720 -4.153 1.00 81.44 158 LEU A CA 1
ATOM 1216 C C . LEU A 1 158 ? 3.920 -16.887 -5.664 1.00 81.44 158 LEU A C 1
ATOM 1218 O O . LEU A 1 158 ? 4.198 -15.948 -6.409 1.00 81.44 158 LEU A O 1
ATOM 1222 N N . ASP A 1 159 ? 3.424 -18.040 -6.116 1.00 78.12 159 ASP A N 1
ATOM 1223 C CA . ASP A 1 159 ? 2.987 -18.237 -7.499 1.00 78.12 159 ASP A CA 1
ATOM 1224 C C . ASP A 1 159 ? 1.556 -17.704 -7.741 1.00 78.12 159 ASP A C 1
ATOM 1226 O O . ASP A 1 159 ? 1.123 -17.621 -8.895 1.00 78.12 159 ASP A O 1
ATOM 1230 N N . PHE A 1 160 ? 0.830 -17.308 -6.682 1.00 78.50 160 PHE A N 1
ATOM 1231 C CA . PHE A 1 160 ? -0.575 -16.888 -6.748 1.00 78.50 160 PHE A CA 1
ATOM 1232 C C . PHE A 1 160 ? -0.825 -15.566 -6.023 1.00 78.50 160 PHE A C 1
ATOM 1234 O O . PHE A 1 160 ? -0.693 -15.477 -4.804 1.00 78.50 160 PHE A O 1
ATOM 1241 N N . SER A 1 161 ? -1.291 -14.533 -6.732 1.00 77.50 161 SER A N 1
ATOM 1242 C CA . SER A 1 161 ? -1.700 -13.276 -6.077 1.00 77.50 161 SER A CA 1
ATOM 1243 C C . SER A 1 161 ? -3.026 -13.382 -5.320 1.00 77.50 161 SER A C 1
ATOM 1245 O O . SER A 1 161 ? -3.395 -12.448 -4.620 1.00 77.50 161 SER A O 1
ATOM 1247 N N . ASN A 1 162 ? -3.738 -14.500 -5.452 1.00 85.69 162 ASN A N 1
ATOM 1248 C CA . ASN A 1 162 ? -4.961 -14.797 -4.725 1.00 85.69 162 ASN A CA 1
ATOM 1249 C C . ASN A 1 162 ? -4.848 -16.191 -4.102 1.00 85.69 162 ASN A C 1
ATOM 1251 O O . ASN A 1 162 ? -4.796 -17.183 -4.823 1.00 85.69 162 ASN A O 1
ATOM 1255 N N . GLN A 1 163 ? -4.826 -16.269 -2.772 1.00 85.69 163 GLN A N 1
ATOM 1256 C CA . GLN A 1 163 ? -4.798 -17.559 -2.073 1.00 85.69 163 GLN A CA 1
ATOM 1257 C C . GLN A 1 163 ? -6.183 -18.236 -2.037 1.00 85.69 163 GLN A C 1
ATOM 1259 O O . GLN A 1 163 ? -6.281 -19.433 -1.778 1.00 85.69 163 GLN A O 1
ATOM 1264 N N . GLY A 1 164 ? -7.257 -17.487 -2.302 1.00 87.75 164 GLY A N 1
ATOM 1265 C CA . GLY A 1 164 ? -8.641 -17.938 -2.179 1.00 87.75 164 GLY A CA 1
ATOM 1266 C C . GLY A 1 164 ? -9.180 -17.837 -0.750 1.00 87.75 164 GLY A C 1
ATOM 1267 O O . GLY A 1 164 ? -8.441 -17.849 0.242 1.00 87.75 164 GLY A O 1
ATOM 1268 N N . PHE A 1 165 ? -10.502 -17.749 -0.627 1.00 90.12 165 PHE A N 1
ATOM 1269 C CA . PHE A 1 165 ? -11.178 -17.547 0.656 1.00 90.12 165 PHE A CA 1
ATOM 1270 C C . PHE A 1 165 ? -11.065 -18.761 1.578 1.00 90.12 165 PHE A C 1
ATOM 1272 O O . PHE A 1 165 ? -10.965 -18.602 2.798 1.00 90.12 165 PHE A O 1
ATOM 1279 N N . ASP A 1 166 ? -11.036 -19.970 1.016 1.00 89.69 166 ASP A N 1
ATOM 1280 C CA . ASP A 1 166 ? -10.825 -21.188 1.800 1.00 89.69 166 ASP A CA 1
ATOM 1281 C C . ASP A 1 166 ? -9.431 -21.222 2.429 1.00 89.69 166 ASP A C 1
ATOM 1283 O O . ASP A 1 166 ? -9.314 -21.497 3.624 1.00 89.69 166 ASP A O 1
ATOM 1287 N N . TRP A 1 167 ? -8.392 -20.845 1.678 1.00 90.31 167 TRP A N 1
ATOM 1288 C CA . TRP A 1 167 ? -7.040 -20.752 2.223 1.00 90.31 167 TRP A CA 1
ATOM 1289 C C . TRP A 1 167 ? -6.965 -19.708 3.337 1.00 90.31 167 TRP A C 1
ATOM 1291 O O . TRP A 1 167 ? -6.470 -20.014 4.423 1.00 90.31 167 TRP A O 1
ATOM 1301 N N . ILE A 1 168 ? -7.516 -18.508 3.107 1.00 89.00 168 ILE A N 1
ATOM 1302 C CA . ILE A 1 168 ? -7.568 -17.417 4.097 1.00 89.00 168 ILE A CA 1
ATOM 1303 C C . ILE A 1 168 ? -8.216 -17.907 5.396 1.00 89.00 168 ILE A C 1
ATOM 1305 O O . ILE A 1 168 ? -7.652 -17.739 6.480 1.00 89.00 168 ILE A O 1
ATOM 1309 N N . ARG A 1 169 ? -9.374 -18.567 5.291 1.00 88.00 169 ARG A N 1
ATOM 1310 C CA . ARG A 1 169 ? -10.120 -19.107 6.435 1.00 88.00 169 ARG A CA 1
ATOM 1311 C C . ARG A 1 169 ? -9.333 -20.172 7.198 1.00 88.00 169 ARG A C 1
ATOM 1313 O O . ARG A 1 169 ? -9.412 -20.216 8.425 1.00 88.00 169 ARG A O 1
ATOM 1320 N N . GLU A 1 170 ? -8.615 -21.040 6.493 1.00 89.69 170 GLU A N 1
ATOM 1321 C CA . GLU A 1 170 ? -7.840 -22.132 7.090 1.00 89.69 170 GLU A CA 1
ATOM 1322 C C . GLU A 1 170 ? -6.538 -21.660 7.752 1.00 89.69 170 GLU A C 1
ATOM 1324 O O . GLU A 1 170 ? -6.152 -22.224 8.777 1.00 89.69 170 GLU A O 1
ATOM 1329 N N . HIS A 1 171 ? -5.887 -20.626 7.210 1.00 90.25 171 HIS A N 1
ATOM 1330 C CA . HIS A 1 171 ? -4.525 -20.244 7.601 1.00 90.25 171 HIS A CA 1
ATOM 1331 C C . HIS A 1 171 ? -4.450 -19.010 8.502 1.00 90.25 171 HIS A C 1
ATOM 1333 O O . HIS A 1 171 ? -3.581 -18.959 9.370 1.00 90.25 171 HIS A O 1
ATOM 1339 N N . LEU A 1 172 ? -5.341 -18.025 8.341 1.00 87.69 172 LEU A N 1
ATOM 1340 C CA . LEU A 1 172 ? -5.342 -16.826 9.193 1.00 87.69 172 LEU A CA 1
ATOM 1341 C C . LEU A 1 172 ? -6.122 -17.035 10.499 1.00 87.69 172 LEU A C 1
ATOM 1343 O O . LEU A 1 172 ? -5.857 -16.380 11.508 1.00 87.69 172 LEU A O 1
ATOM 1347 N N . GLY A 1 173 ? -7.057 -17.986 10.504 1.00 83.56 173 GLY A N 1
ATOM 1348 C CA . GLY A 1 173 ? -7.829 -18.355 11.683 1.00 83.56 173 GLY A CA 1
ATOM 1349 C C . GLY A 1 173 ? -8.909 -17.333 12.078 1.00 83.56 173 GLY A C 1
ATOM 1350 O O . GLY A 1 173 ? -9.279 -16.450 11.302 1.00 83.56 173 GLY A O 1
ATOM 1351 N N . PRO A 1 174 ? -9.491 -17.473 13.285 1.00 85.62 174 PRO A N 1
ATOM 1352 C CA . PRO A 1 174 ? -10.621 -16.655 13.719 1.00 85.62 174 PRO A CA 1
ATOM 1353 C C . PRO A 1 174 ? -10.293 -15.160 13.852 1.00 85.62 174 PRO A C 1
ATOM 1355 O O . PRO A 1 174 ? -9.222 -14.785 14.324 1.00 85.62 174 PRO A O 1
ATOM 1358 N N . GLY A 1 175 ? -11.270 -14.306 13.528 1.00 88.44 175 GLY A N 1
ATOM 1359 C CA . GLY A 1 175 ? -11.184 -12.847 13.694 1.00 88.44 175 GLY A CA 1
ATOM 1360 C C . GLY A 1 175 ? -10.724 -12.088 12.449 1.00 88.44 175 GLY A C 1
ATOM 1361 O O . GLY A 1 175 ? -10.860 -10.868 12.410 1.00 88.44 175 GLY A O 1
ATOM 1362 N N . TRP A 1 176 ? -10.248 -12.797 11.427 1.00 92.19 176 TRP A N 1
ATOM 1363 C CA . TRP A 1 176 ? -9.982 -12.227 10.113 1.00 92.19 176 TRP A CA 1
ATOM 1364 C C . TRP A 1 176 ? -11.260 -12.126 9.279 1.00 92.19 176 TRP A C 1
ATOM 1366 O O . TRP A 1 176 ? -12.139 -12.989 9.341 1.00 92.19 176 TRP A O 1
ATOM 1376 N N . ALA A 1 177 ? -11.346 -11.067 8.487 1.00 93.06 177 ALA A N 1
ATOM 1377 C CA . ALA A 1 177 ? -12.406 -10.790 7.536 1.00 93.06 177 ALA A CA 1
ATOM 1378 C C . ALA A 1 177 ? -11.796 -10.435 6.177 1.00 93.06 177 ALA A C 1
ATOM 1380 O O . ALA A 1 177 ? -10.683 -9.918 6.102 1.00 93.06 177 ALA A O 1
ATOM 1381 N N . VAL A 1 178 ? -12.533 -10.699 5.103 1.00 92.94 178 VAL A N 1
ATOM 1382 C CA . VAL A 1 178 ? -12.183 -10.208 3.766 1.00 92.94 178 VAL A CA 1
ATOM 1383 C C . VAL A 1 178 ? -12.833 -8.835 3.540 1.00 92.94 178 VAL A C 1
ATOM 1385 O O . VAL A 1 178 ? -13.892 -8.574 4.126 1.00 92.94 178 VAL A O 1
ATOM 1388 N N . PRO A 1 179 ? -12.230 -7.938 2.739 1.00 90.81 179 PRO A N 1
ATOM 1389 C CA . PRO A 1 179 ? -12.847 -6.661 2.380 1.00 90.81 179 PRO A CA 1
ATOM 1390 C C . PRO A 1 179 ? -14.236 -6.803 1.748 1.00 90.81 179 PRO A C 1
ATOM 1392 O O . PRO A 1 179 ? -14.602 -7.847 1.213 1.00 90.81 179 PRO A O 1
ATOM 1395 N N . ALA A 1 180 ? -15.032 -5.734 1.798 1.00 90.69 180 ALA A N 1
ATOM 1396 C CA . ALA A 1 180 ? -16.391 -5.745 1.248 1.00 90.69 180 ALA A CA 1
ATOM 1397 C C . ALA A 1 180 ? -16.424 -5.913 -0.284 1.00 90.69 180 ALA A C 1
ATOM 1399 O O . ALA A 1 180 ? -17.421 -6.378 -0.834 1.00 90.69 180 ALA A O 1
ATOM 1400 N N . ASP A 1 181 ? -15.342 -5.524 -0.949 1.00 90.31 181 ASP A N 1
ATOM 1401 C CA . ASP A 1 181 ? -15.060 -5.663 -2.375 1.00 90.31 181 ASP A CA 1
ATOM 1402 C C . ASP A 1 181 ? -14.144 -6.860 -2.686 1.00 90.31 181 ASP A C 1
ATOM 1404 O O . ASP A 1 181 ? -13.631 -6.968 -3.797 1.00 90.31 181 ASP A O 1
ATOM 1408 N N . ALA A 1 182 ? -13.946 -7.774 -1.729 1.00 90.44 182 ALA A N 1
ATOM 1409 C CA . ALA A 1 182 ? -13.112 -8.947 -1.940 1.00 90.44 182 ALA A CA 1
ATOM 1410 C C . ALA A 1 182 ? -13.627 -9.825 -3.084 1.00 90.44 182 ALA A C 1
ATOM 1412 O O . ALA A 1 182 ? -14.837 -9.998 -3.273 1.00 90.44 182 ALA A O 1
ATOM 1413 N N . THR A 1 183 ? -12.696 -10.435 -3.810 1.00 88.00 183 THR A N 1
ATOM 1414 C CA . THR A 1 183 ? -13.009 -11.292 -4.952 1.00 88.00 183 THR A CA 1
ATOM 1415 C C . THR A 1 183 ? -12.089 -12.506 -5.022 1.00 88.00 183 THR A C 1
ATOM 1417 O O . THR A 1 183 ? -10.956 -12.481 -4.547 1.00 88.00 183 THR A O 1
ATOM 1420 N N . GLU A 1 184 ? -12.593 -13.580 -5.630 1.00 85.88 184 GLU A N 1
ATOM 1421 C CA . GLU A 1 184 ? -11.789 -14.742 -6.018 1.00 85.88 184 GLU A CA 1
ATOM 1422 C C . GLU A 1 184 ? -11.515 -14.787 -7.528 1.00 85.88 184 GLU A C 1
ATOM 1424 O O . GLU A 1 184 ? -10.794 -15.667 -8.003 1.00 85.88 184 GLU A O 1
ATOM 1429 N N . ASP A 1 185 ? -12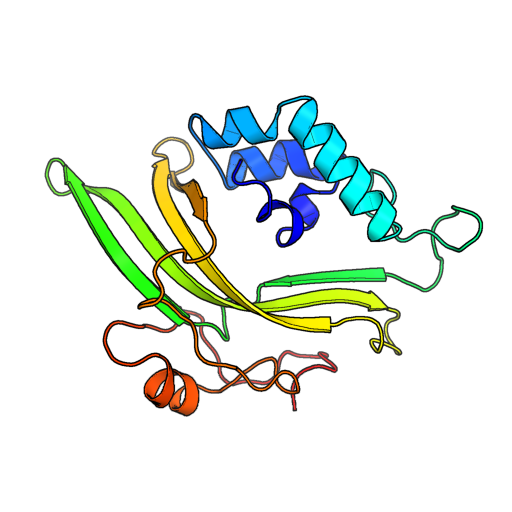.072 -13.838 -8.284 1.00 84.38 185 ASP A N 1
ATOM 1430 C CA . ASP A 1 185 ? -11.876 -13.759 -9.725 1.00 84.38 185 ASP A CA 1
ATOM 1431 C C . ASP A 1 185 ? -10.408 -13.438 -10.055 1.00 84.38 185 ASP A C 1
ATOM 1433 O O . ASP A 1 185 ? -9.762 -12.669 -9.345 1.00 84.38 185 ASP A O 1
ATOM 1437 N N . PRO A 1 186 ? -9.849 -13.973 -11.153 1.00 72.88 186 PRO A N 1
ATOM 1438 C CA . PRO A 1 186 ? -8.511 -13.598 -11.585 1.00 72.88 186 PRO A CA 1
ATOM 1439 C C . PRO A 1 186 ? -8.426 -12.104 -11.914 1.00 72.88 186 PRO A C 1
ATOM 1441 O O . PRO A 1 186 ? -9.269 -11.571 -12.639 1.00 72.88 186 PRO A O 1
ATOM 1444 N N . ILE A 1 187 ? -7.352 -11.453 -11.468 1.00 70.19 187 ILE A N 1
ATOM 1445 C CA . ILE A 1 187 ? -7.007 -10.081 -11.842 1.00 70.19 187 ILE A CA 1
ATOM 1446 C C . ILE A 1 187 ? -6.946 -9.979 -13.372 1.00 70.19 187 ILE A C 1
ATOM 1448 O O . ILE A 1 187 ? -6.088 -10.608 -14.008 1.0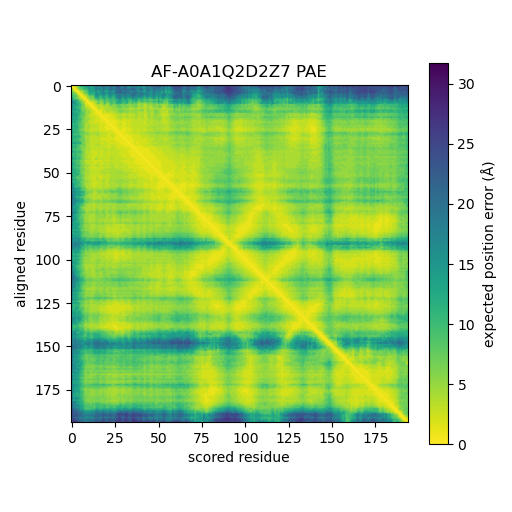0 70.19 187 ILE A O 1
ATOM 1452 N N . PRO A 1 188 ? -7.807 -9.159 -13.996 1.00 60.72 188 PRO A N 1
ATOM 1453 C CA . PRO A 1 188 ? -7.818 -9.014 -15.441 1.00 60.72 188 PRO A CA 1
ATOM 1454 C C . PRO A 1 188 ? -6.453 -8.561 -15.975 1.00 60.72 188 PRO A C 1
ATOM 1456 O O . PRO A 1 188 ? -5.948 -7.500 -15.615 1.00 60.72 188 PRO A O 1
ATOM 1459 N N . GLY A 1 189 ? -5.856 -9.363 -16.861 1.00 55.75 189 GLY A N 1
ATOM 1460 C CA . GLY A 1 189 ? -4.575 -9.044 -17.500 1.00 55.75 189 GLY A CA 1
ATOM 1461 C C . GLY A 1 189 ? -3.334 -9.235 -16.622 1.00 55.75 189 GLY A C 1
ATOM 1462 O O . GLY A 1 189 ? -2.234 -8.931 -17.084 1.00 55.75 189 GLY A O 1
ATOM 1463 N N . ALA A 1 190 ? -3.463 -9.754 -15.397 1.00 56.19 190 ALA A N 1
ATOM 1464 C CA . ALA A 1 190 ? -2.299 -10.065 -14.579 1.00 56.19 190 ALA A CA 1
ATOM 1465 C C . ALA A 1 190 ? -1.646 -11.377 -15.022 1.00 56.19 190 ALA A C 1
ATOM 1467 O O . ALA A 1 190 ? -2.272 -12.431 -15.080 1.00 56.19 190 ALA A O 1
ATOM 1468 N N . VAL A 1 191 ? -0.334 -11.322 -15.248 1.00 51.84 191 VAL A N 1
ATOM 1469 C CA . VAL A 1 191 ? 0.513 -12.514 -15.431 1.00 51.84 191 VAL A CA 1
ATOM 1470 C C . VAL A 1 191 ? 0.658 -13.303 -14.111 1.00 51.84 191 VAL A C 1
ATOM 1472 O O . VAL A 1 191 ? 1.105 -14.445 -14.122 1.00 51.84 191 VAL A O 1
ATOM 1475 N N . MET A 1 192 ? 0.260 -12.700 -12.982 1.00 54.03 192 MET A N 1
ATOM 1476 C CA . MET A 1 192 ? 0.482 -13.186 -11.609 1.00 54.03 192 MET A CA 1
ATOM 1477 C C . MET A 1 192 ? -0.718 -13.920 -10.983 1.00 54.03 192 MET A C 1
ATOM 1479 O O . MET A 1 192 ? -0.655 -14.318 -9.822 1.00 54.03 192 MET A O 1
ATOM 1483 N N . THR A 1 193 ? -1.807 -14.108 -11.732 1.00 51.19 193 THR A N 1
ATOM 1484 C CA . THR A 1 193 ? -2.944 -14.947 -11.327 1.00 51.19 193 THR A CA 1
ATOM 1485 C C . THR A 1 193 ? -2.955 -16.217 -12.161 1.00 51.19 193 THR A C 1
ATOM 1487 O O . THR A 1 193 ? -3.131 -16.145 -13.381 1.00 51.19 193 THR A O 1
ATOM 1490 N N . ARG A 1 194 ? -2.775 -17.370 -11.523 1.00 50.88 194 ARG A N 1
ATOM 1491 C CA . ARG A 1 194 ? -3.123 -18.673 -12.094 1.00 50.88 194 ARG A CA 1
ATOM 1492 C C . ARG A 1 194 ? -4.263 -19.301 -11.323 1.00 50.88 194 ARG A C 1
ATOM 1494 O O . ARG A 1 194 ? -4.335 -19.048 -10.107 1.00 50.88 194 ARG A O 1
#

Foldseek 3Di:
DFQCVCLQVVLCLQQVRVVVVLVVAADDVVSVVCVDPVSNVVSVVSCVVQCADSRGFHADPVSHGDPFKHWDKHWDLLQKKKFWPDWDDDPNHTFKTKMKIKAKIWTHMAGLVGCPGIFIDIFIKIFIWGQDPVSNDIHTHDMHGDPDPVQPADGDDRLARHSDPVSCCVGVHPRMDRDPNHDPDDDPSDPSHD